Protein AF-A0A5N7SLJ0-F1 (afdb_monomer_lite)

pLDDT: mean 84.82, std 7.7, range [55.88, 95.12]

Secondary structure (DSSP, 8-state):
-HHHHHHHHHH-GGGTTHHHHHHHHTT-HHHHHHHHHHHH-GGGHHHHHHHHHHHHHTS-TTSPEEEE-GGG-EEEE-HHHHHHHTTGGGT-TT--S--GGGTT--HHHHHH-THHHHHHHHS----S-HHHHHHHHHHHHHHHHHHHHHHHHHHSSTTS---HHHHHHHHHHHHHHHHTS-GGG-

Foldseek 3Di:
DLLLLLLCCVLPVVCRCLQVLLCVLLVPVVVVVLVVVCVVPVVCNVVVVVVSNVQSVVADPPFFRWDADPPRDTDTADSVQLLQQPPLCVQVRNDNDRLCLCVPDDSVRCSQFSLSSVLSVLQPNDHDPPVLSNLSSVLSSQSSVLLQVLCCVPPVGRNDDCDPSSCVSCVVVSVVSSVPGDPVND

Sequence (186 aa):
FLLAATLRDRCQPAQAGLLARMANRASLPVLAAVSAVTQQDPSLDRPIYQYIQHRADATQCGQPLKMPLAGGRSMAVDIEQYARTFPDSYFDPQRSSEPRDFGGLSLQQRAGNACNSVVYSVLPLGGTDWRCSSLRANARARVRGLCEDELRRQHGSTGGELDTGVGQGMQAAVVSAIAALPEDCR

Radius of gyration: 17.75 Å; chains: 1; bounding box: 52×37×43 Å

Structure (mmCIF, N/CA/C/O backbone):
data_AF-A0A5N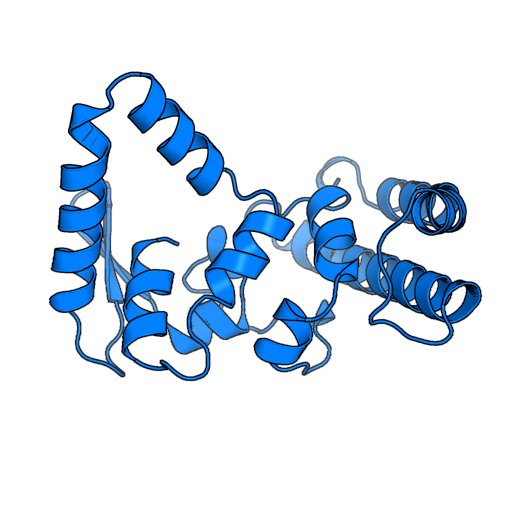7SLJ0-F1
#
_entry.id   AF-A0A5N7SLJ0-F1
#
loop_
_atom_site.group_PDB
_atom_site.id
_atom_site.type_symbol
_atom_site.label_atom_id
_atom_site.label_alt_id
_atom_site.label_comp_id
_atom_site.label_asym_id
_atom_site.label_entity_id
_atom_site.label_seq_id
_atom_site.pdbx_PDB_ins_code
_atom_site.Cartn_x
_atom_site.Cartn_y
_atom_site.Cartn_z
_atom_site.occupancy
_atom_site.B_iso_or_equiv
_atom_site.auth_seq_id
_atom_site.auth_comp_id
_atom_site.auth_asym_id
_atom_site.auth_atom_id
_atom_site.pdbx_PDB_model_num
ATOM 1 N N . PHE A 1 1 ? -7.115 0.797 6.080 1.00 89.94 1 PHE A N 1
ATOM 2 C CA . PHE A 1 1 ? -5.677 0.813 6.421 1.00 89.94 1 PHE A CA 1
ATOM 3 C C . PHE A 1 1 ? -5.405 0.922 7.917 1.00 89.94 1 PHE A C 1
ATOM 5 O O . PHE A 1 1 ? -5.034 -0.094 8.478 1.00 89.94 1 PHE A O 1
ATOM 12 N N . LEU A 1 2 ? -5.595 2.084 8.566 1.00 91.44 2 LEU A N 1
ATOM 13 C CA . LEU A 1 2 ? -5.117 2.316 9.946 1.00 91.44 2 LEU A CA 1
ATOM 14 C C . LEU A 1 2 ? -5.608 1.253 10.940 1.00 91.44 2 LEU A C 1
ATOM 16 O O . LEU A 1 2 ? -4.795 0.634 11.607 1.00 91.44 2 LEU A O 1
ATOM 20 N N . LEU A 1 3 ? -6.906 0.932 10.928 1.00 92.88 3 LEU A N 1
ATOM 21 C CA . LEU A 1 3 ? -7.472 -0.148 11.751 1.00 92.88 3 LEU A CA 1
ATOM 22 C C . LEU A 1 3 ? -6.816 -1.516 11.498 1.00 92.88 3 LEU A C 1
ATOM 24 O O . LEU A 1 3 ? -6.518 -2.240 12.440 1.00 92.88 3 LEU A O 1
ATOM 28 N N . ALA A 1 4 ? -6.592 -1.867 10.228 1.00 93.19 4 ALA A N 1
ATOM 29 C CA . ALA A 1 4 ? -5.982 -3.138 9.847 1.00 93.19 4 ALA A CA 1
ATOM 30 C C . ALA A 1 4 ? -4.511 -3.209 10.279 1.00 93.19 4 ALA A C 1
ATOM 32 O O . ALA A 1 4 ? -4.078 -4.236 10.793 1.00 93.19 4 ALA A O 1
ATOM 33 N N . ALA A 1 5 ? -3.767 -2.110 10.120 1.00 93.81 5 ALA A N 1
ATOM 34 C CA . ALA A 1 5 ? -2.382 -2.004 10.563 1.00 93.81 5 ALA A CA 1
ATOM 35 C C . ALA A 1 5 ? -2.271 -2.101 12.093 1.00 93.81 5 ALA A C 1
ATOM 37 O O . ALA A 1 5 ? -1.525 -2.939 12.584 1.00 93.81 5 ALA A O 1
ATOM 38 N N . THR A 1 6 ? -3.074 -1.334 12.839 1.00 94.31 6 THR A N 1
ATOM 39 C CA . THR A 1 6 ? -3.094 -1.362 14.311 1.00 94.31 6 THR A CA 1
ATOM 40 C C . THR A 1 6 ? -3.462 -2.742 14.854 1.00 94.31 6 THR A C 1
ATOM 42 O O . THR A 1 6 ? -2.772 -3.270 15.725 1.00 94.31 6 THR A O 1
ATOM 45 N N . LEU A 1 7 ? -4.523 -3.362 14.324 1.00 95.12 7 LEU A N 1
ATOM 46 C CA . LEU A 1 7 ? -4.930 -4.703 14.740 1.00 95.12 7 LEU A CA 1
ATOM 47 C C . LEU A 1 7 ? -3.828 -5.729 14.450 1.00 95.12 7 LEU A C 1
ATOM 49 O O . LEU A 1 7 ? -3.523 -6.559 15.306 1.00 95.12 7 LEU A O 1
ATOM 53 N N . ARG A 1 8 ? -3.201 -5.654 13.271 1.00 94.62 8 ARG A N 1
ATOM 54 C CA . ARG A 1 8 ? -2.132 -6.581 12.907 1.00 94.62 8 ARG A CA 1
ATOM 55 C C . ARG A 1 8 ? -0.899 -6.425 13.780 1.00 94.62 8 ARG A C 1
ATOM 57 O O . ARG A 1 8 ? -0.385 -7.432 14.247 1.00 94.62 8 ARG A O 1
ATOM 64 N N . ASP A 1 9 ? -0.438 -5.200 14.005 1.00 94.81 9 ASP A N 1
ATOM 65 C CA . ASP A 1 9 ? 0.754 -4.935 14.815 1.00 94.81 9 ASP A CA 1
ATOM 66 C C . ASP A 1 9 ? 0.585 -5.492 16.235 1.00 94.81 9 ASP A C 1
ATOM 68 O O . ASP A 1 9 ? 1.510 -6.088 16.783 1.00 94.81 9 ASP A O 1
ATOM 72 N N . ARG A 1 10 ? -0.629 -5.404 16.790 1.00 94.44 10 ARG A N 1
ATOM 73 C CA . ARG A 1 10 ? -0.973 -6.028 18.072 1.00 94.44 10 ARG A CA 1
ATOM 74 C C . ARG A 1 10 ? -0.973 -7.562 18.012 1.00 94.44 10 ARG A C 1
ATOM 76 O O . ARG A 1 10 ? -0.517 -8.204 18.952 1.00 94.44 10 ARG A O 1
ATOM 83 N N . CYS A 1 11 ? -1.497 -8.155 16.939 1.00 94.38 11 CYS A N 1
ATOM 84 C CA . CYS A 1 11 ? -1.611 -9.612 16.798 1.00 94.38 11 CYS A CA 1
ATOM 85 C C . CYS A 1 11 ? -0.319 -10.306 16.332 1.00 94.38 11 CYS A C 1
ATOM 87 O O . CYS A 1 11 ? -0.166 -11.507 16.541 1.00 94.38 11 CYS A O 1
ATOM 89 N N . GLN A 1 12 ? 0.598 -9.574 15.697 1.00 94.81 12 GLN A N 1
ATOM 90 C CA . GLN A 1 12 ? 1.872 -10.056 15.157 1.00 94.81 12 GLN A CA 1
ATOM 91 C C . GLN A 1 12 ? 3.010 -9.094 15.549 1.00 94.81 12 GLN A C 1
ATOM 93 O O . GLN A 1 12 ? 3.607 -8.457 14.676 1.00 94.81 12 GLN A O 1
ATOM 98 N N . PRO A 1 13 ? 3.354 -8.982 16.847 1.00 93.00 13 PRO A N 1
ATOM 99 C CA . PRO A 1 13 ? 4.273 -7.954 17.348 1.00 93.00 13 PRO A CA 1
ATOM 100 C C . PRO A 1 13 ? 5.685 -8.043 16.750 1.00 93.00 13 PRO A C 1
ATOM 102 O O . PRO A 1 13 ? 6.323 -7.020 16.521 1.00 93.00 13 PRO A O 1
ATOM 105 N N . ALA A 1 14 ? 6.157 -9.245 16.400 1.00 92.44 14 ALA A N 1
ATOM 106 C CA . ALA A 1 14 ? 7.442 -9.439 15.715 1.00 92.44 14 ALA A CA 1
ATOM 107 C C . ALA A 1 14 ? 7.491 -8.814 14.303 1.00 92.44 14 ALA A C 1
ATOM 109 O O . ALA A 1 14 ? 8.561 -8.655 13.720 1.00 92.44 14 ALA A O 1
ATOM 110 N N . GLN A 1 15 ? 6.330 -8.478 13.741 1.00 91.12 15 GLN A N 1
ATOM 111 C CA . GLN A 1 15 ? 6.156 -7.868 12.426 1.00 91.12 15 GLN A CA 1
ATOM 112 C C . GLN A 1 15 ? 5.474 -6.495 12.523 1.00 91.12 15 GLN A C 1
ATOM 114 O O . GLN A 1 15 ? 4.901 -6.022 11.535 1.00 91.12 15 GLN A O 1
ATOM 119 N N . ALA A 1 16 ? 5.515 -5.865 13.701 1.00 92.44 16 ALA A N 1
ATOM 120 C CA . ALA A 1 16 ? 4.917 -4.559 13.914 1.00 92.44 16 ALA A CA 1
ATOM 121 C C . ALA A 1 16 ? 5.551 -3.496 12.999 1.00 92.44 16 ALA A C 1
ATOM 123 O O . ALA A 1 16 ? 6.759 -3.494 12.746 1.00 92.44 16 ALA A O 1
ATOM 124 N N . GLY A 1 17 ? 4.727 -2.593 12.468 1.00 89.38 17 GLY A N 1
ATOM 125 C CA . GLY A 1 17 ? 5.172 -1.467 11.650 1.00 89.38 17 GLY A CA 1
ATOM 126 C C . GLY A 1 17 ? 5.556 -1.812 10.207 1.00 89.38 17 GLY A C 1
ATOM 127 O O . GLY A 1 17 ? 5.863 -0.898 9.437 1.00 89.38 17 GLY A O 1
ATOM 128 N N . LEU A 1 18 ? 5.505 -3.082 9.777 1.00 91.62 18 LEU A N 1
ATOM 129 C CA . LEU A 1 18 ? 5.802 -3.442 8.381 1.00 91.62 18 LEU A CA 1
ATOM 130 C C . LEU A 1 18 ? 4.802 -2.801 7.408 1.00 91.62 18 LEU A C 1
ATOM 132 O O . LEU A 1 18 ? 5.211 -2.215 6.404 1.00 91.62 18 LEU A O 1
ATOM 136 N N . LEU A 1 19 ? 3.504 -2.839 7.731 1.00 91.62 19 LEU A N 1
ATOM 137 C CA . LEU A 1 19 ? 2.464 -2.199 6.918 1.00 91.62 19 LEU A CA 1
ATOM 138 C C . LEU A 1 19 ? 2.613 -0.677 6.898 1.00 91.62 19 LEU A C 1
ATOM 140 O O . LEU A 1 19 ? 2.483 -0.073 5.839 1.00 91.62 19 LEU A O 1
ATOM 144 N N . ALA A 1 20 ? 2.943 -0.057 8.035 1.00 88.88 20 ALA A N 1
ATOM 145 C CA . ALA A 1 20 ? 3.205 1.379 8.111 1.00 88.88 20 ALA A CA 1
ATOM 146 C C . ALA A 1 20 ? 4.414 1.782 7.255 1.00 88.88 20 ALA A C 1
ATOM 148 O O . ALA A 1 20 ? 4.346 2.747 6.495 1.00 88.88 20 ALA A O 1
ATOM 149 N N . ARG A 1 21 ? 5.509 1.018 7.311 1.00 86.25 21 ARG A N 1
ATOM 150 C CA . ARG A 1 21 ? 6.701 1.259 6.489 1.00 86.25 21 ARG A CA 1
ATOM 151 C C . ARG A 1 21 ?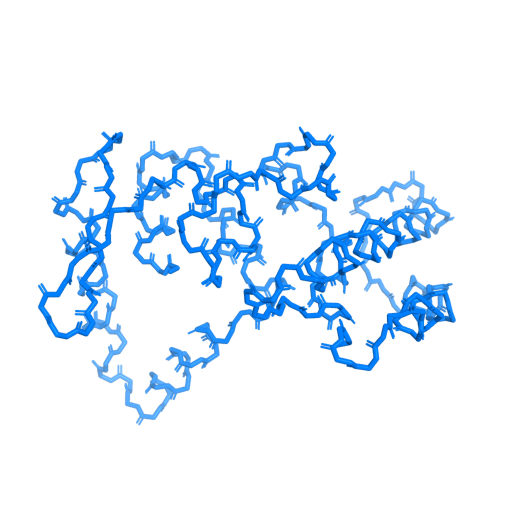 6.389 1.150 4.999 1.00 86.25 21 ARG A C 1
ATOM 153 O O . ARG A 1 21 ? 6.790 2.011 4.220 1.00 86.25 21 ARG A O 1
ATOM 160 N N . MET A 1 22 ? 5.662 0.108 4.602 1.00 85.88 22 MET A N 1
ATOM 161 C CA . MET A 1 22 ? 5.251 -0.067 3.211 1.00 85.88 22 MET A CA 1
ATOM 162 C C . MET A 1 22 ? 4.272 1.028 2.762 1.00 85.88 22 MET A C 1
ATOM 164 O O . MET A 1 22 ? 4.398 1.511 1.645 1.00 85.88 22 MET A O 1
ATOM 168 N N . ALA A 1 23 ? 3.345 1.458 3.624 1.00 85.88 23 ALA A N 1
ATOM 169 C CA . ALA A 1 23 ? 2.405 2.544 3.342 1.00 85.88 23 ALA A CA 1
ATOM 170 C C . ALA A 1 23 ? 3.098 3.896 3.138 1.00 85.88 23 ALA A C 1
ATOM 172 O O . ALA A 1 23 ? 2.767 4.608 2.195 1.00 85.88 23 ALA A O 1
ATOM 173 N N . ASN A 1 24 ? 4.077 4.225 3.988 1.00 80.00 24 ASN A N 1
ATOM 174 C CA . ASN A 1 24 ? 4.897 5.428 3.834 1.00 80.00 24 ASN A CA 1
ATOM 175 C C . ASN A 1 24 ? 5.667 5.398 2.512 1.00 80.00 24 ASN A C 1
ATOM 177 O O . ASN A 1 24 ? 5.667 6.370 1.771 1.00 80.00 24 ASN A O 1
ATOM 181 N N . ARG A 1 25 ? 6.270 4.252 2.177 1.00 77.75 25 ARG A N 1
ATOM 182 C CA . ARG A 1 25 ? 6.985 4.073 0.906 1.00 77.75 25 ARG A CA 1
ATOM 183 C C . ARG A 1 25 ? 6.089 4.127 -0.325 1.00 77.75 25 ARG A C 1
ATOM 185 O O . ARG A 1 25 ? 6.559 4.510 -1.386 1.00 77.75 25 ARG A O 1
ATOM 192 N N . ALA A 1 26 ? 4.836 3.712 -0.187 1.00 75.56 26 ALA A N 1
ATOM 193 C CA . ALA A 1 26 ? 3.824 3.814 -1.229 1.00 75.56 26 ALA A CA 1
ATOM 194 C C . ALA A 1 26 ? 3.126 5.182 -1.259 1.00 75.56 26 ALA A C 1
ATOM 196 O O . ALA A 1 26 ? 2.183 5.347 -2.027 1.00 75.56 26 ALA A O 1
ATOM 197 N N . SER A 1 27 ? 3.544 6.134 -0.412 1.00 75.69 27 SER A N 1
ATOM 198 C CA . SER A 1 27 ? 2.957 7.473 -0.307 1.00 75.69 27 SER A CA 1
ATOM 199 C C . SER A 1 27 ? 1.430 7.440 -0.182 1.00 75.69 27 SER A C 1
ATOM 201 O O . SER A 1 27 ? 0.721 8.201 -0.839 1.00 75.69 27 SER A O 1
ATOM 203 N N . LEU A 1 28 ? 0.902 6.513 0.631 1.00 78.06 28 LEU A N 1
ATOM 204 C CA . LEU A 1 28 ? -0.542 6.283 0.674 1.00 78.06 28 LEU A CA 1
ATOM 205 C C . LEU A 1 28 ? -1.299 7.537 1.146 1.00 78.06 28 LEU A C 1
ATOM 207 O O . LEU A 1 28 ? -0.982 8.061 2.220 1.00 78.06 28 LEU A O 1
ATOM 211 N N . PRO A 1 29 ? -2.363 7.964 0.431 1.00 78.06 29 PRO A N 1
ATOM 212 C CA . PRO A 1 29 ? -3.047 9.234 0.694 1.00 78.06 29 PRO A CA 1
ATOM 213 C C . PRO A 1 29 ? -3.555 9.398 2.126 1.00 78.06 29 PRO A C 1
ATOM 215 O O . PRO A 1 29 ? -3.570 10.503 2.658 1.00 78.06 29 PRO A O 1
ATOM 218 N N . VAL A 1 30 ? -3.943 8.297 2.779 1.00 81.75 30 VAL A N 1
ATOM 219 C CA . VAL A 1 30 ? -4.454 8.329 4.160 1.00 81.75 30 VAL A CA 1
ATOM 220 C C . VAL A 1 30 ? -3.441 8.907 5.150 1.00 81.75 30 VAL A C 1
ATOM 222 O O . VAL A 1 30 ? -3.844 9.558 6.107 1.00 81.75 30 VAL A O 1
ATOM 225 N N . LEU A 1 31 ? -2.140 8.691 4.931 1.00 79.69 31 LEU A N 1
ATOM 226 C CA . LEU A 1 31 ? -1.101 9.180 5.838 1.00 79.69 31 LEU A CA 1
ATOM 227 C C . LEU A 1 31 ? -0.957 10.700 5.722 1.00 79.69 31 LEU A C 1
ATOM 229 O O . LEU A 1 31 ? -0.946 11.398 6.733 1.00 79.69 31 LEU A O 1
ATOM 233 N N . ALA A 1 32 ? -0.941 11.209 4.488 1.00 80.62 32 ALA A N 1
ATOM 234 C CA . ALA A 1 32 ? -0.927 12.642 4.221 1.00 80.62 32 ALA A CA 1
ATOM 235 C C . ALA A 1 32 ? -2.212 13.324 4.720 1.00 80.62 32 ALA A C 1
ATOM 237 O O . ALA A 1 32 ? -2.141 14.380 5.341 1.00 80.62 32 ALA A O 1
ATOM 238 N N . ALA A 1 33 ? -3.377 12.702 4.510 1.00 82.81 33 ALA A N 1
ATOM 239 C CA . ALA A 1 33 ? -4.661 13.243 4.946 1.00 82.81 33 ALA A CA 1
ATOM 240 C C . ALA A 1 33 ? -4.763 13.352 6.474 1.00 82.81 33 ALA A C 1
ATOM 242 O O . ALA A 1 33 ? -5.176 14.394 6.975 1.00 82.81 33 ALA A O 1
ATOM 243 N N . VAL A 1 34 ? -4.352 12.317 7.220 1.00 83.75 34 VAL A N 1
ATOM 244 C CA . VAL A 1 34 ? -4.321 12.387 8.691 1.00 83.75 34 VAL A CA 1
ATOM 245 C C . VAL A 1 34 ? -3.371 13.487 9.151 1.00 83.75 34 VAL A C 1
ATOM 247 O O . VAL A 1 34 ? -3.773 14.305 9.970 1.00 83.75 34 VAL A O 1
ATOM 250 N N . SER A 1 35 ? -2.165 13.567 8.578 1.00 82.94 35 SER A N 1
ATOM 251 C CA . SER A 1 35 ? -1.208 14.631 8.906 1.00 82.94 35 SER A CA 1
ATOM 252 C C . SER A 1 35 ? -1.762 16.029 8.620 1.00 82.94 35 SER A C 1
ATOM 254 O O . SER A 1 35 ? -1.531 16.946 9.399 1.00 82.94 35 SER A O 1
ATOM 256 N N . ALA A 1 36 ? -2.478 16.221 7.510 1.00 87.81 36 ALA A N 1
ATOM 257 C CA . ALA A 1 36 ? -3.060 17.515 7.164 1.00 87.81 36 ALA A CA 1
ATOM 258 C C . ALA A 1 36 ? -4.174 17.915 8.144 1.00 87.81 36 ALA A C 1
ATOM 260 O O . ALA A 1 36 ? -4.222 19.060 8.586 1.00 87.81 36 ALA A O 1
ATOM 261 N N . VAL A 1 37 ? -5.039 16.966 8.523 1.00 89.25 37 VAL A N 1
ATOM 262 C CA . VAL A 1 37 ? -6.113 17.201 9.501 1.00 89.25 37 VAL A CA 1
ATOM 263 C C . VAL A 1 37 ? -5.537 17.562 10.868 1.00 89.25 37 VAL A C 1
ATOM 265 O O . VAL A 1 37 ? -5.985 18.530 11.475 1.00 89.25 37 VAL A O 1
ATOM 268 N N . THR A 1 38 ? -4.521 16.839 11.342 1.00 88.94 38 THR A N 1
ATOM 269 C CA . THR A 1 38 ? -3.921 17.110 12.657 1.00 88.94 38 THR A CA 1
ATOM 270 C C . THR A 1 38 ? -3.048 18.364 12.671 1.00 88.94 38 THR A C 1
ATOM 272 O O . THR A 1 38 ? -2.875 18.971 13.721 1.00 88.94 38 THR A O 1
ATOM 275 N N . GLN A 1 39 ? -2.536 18.815 11.522 1.00 90.25 39 GLN A N 1
ATOM 276 C CA . GLN A 1 39 ? -1.901 20.133 11.403 1.00 90.25 39 GLN A CA 1
ATOM 277 C C . GLN A 1 39 ? -2.915 21.279 11.481 1.00 90.25 39 GLN A C 1
ATOM 279 O O . GLN A 1 39 ? -2.617 22.312 12.077 1.00 90.25 39 GLN A O 1
ATOM 284 N N . GLN A 1 40 ? -4.097 21.112 10.879 1.00 93.25 40 GLN A N 1
ATOM 285 C CA . GLN A 1 40 ? -5.169 22.112 10.927 1.00 93.25 40 GLN A CA 1
ATOM 286 C C . GLN A 1 40 ? -5.821 22.186 12.310 1.00 93.25 40 GLN A C 1
ATOM 288 O O . GLN A 1 40 ? -6.126 23.278 12.784 1.00 93.25 40 GLN A O 1
ATOM 293 N N . ASP A 1 41 ? -6.002 21.037 12.962 1.00 92.50 41 ASP A N 1
ATOM 294 C CA . ASP A 1 41 ? -6.521 20.940 14.322 1.00 92.50 41 ASP A CA 1
ATOM 295 C C . ASP A 1 41 ? -5.725 19.901 15.140 1.00 92.50 41 AS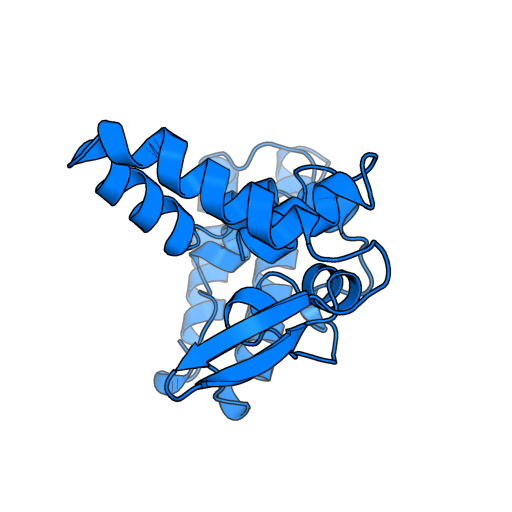P A C 1
ATOM 297 O O . ASP A 1 41 ? -6.062 18.710 15.161 1.00 92.50 41 ASP A O 1
ATOM 301 N N . PRO A 1 42 ? -4.675 20.344 15.859 1.00 91.81 42 PRO A N 1
ATOM 302 C CA . PRO A 1 42 ? -3.857 19.469 16.699 1.00 91.81 42 PRO A CA 1
ATOM 303 C C . PRO A 1 42 ? -4.634 18.763 17.812 1.00 91.81 42 PRO A C 1
ATOM 305 O O . PRO A 1 42 ? -4.183 17.735 18.319 1.00 91.81 42 PRO A O 1
ATOM 308 N N . SER A 1 43 ? -5.808 19.278 18.199 1.00 93.38 43 SER A N 1
ATOM 309 C CA . SER A 1 43 ? -6.635 18.645 19.229 1.00 93.38 43 SER A CA 1
ATOM 310 C C . SER A 1 43 ? -7.239 17.317 18.763 1.00 93.38 43 SER A C 1
ATOM 312 O O . SER A 1 43 ? -7.566 16.475 19.601 1.00 93.38 43 SER A O 1
ATOM 314 N N . LEU A 1 44 ? -7.327 17.090 17.444 1.00 90.94 44 LEU A N 1
ATOM 315 C CA . LEU A 1 44 ? -7.864 15.866 16.846 1.00 90.94 44 LEU A CA 1
ATOM 316 C C . LEU A 1 44 ? -6.869 14.707 16.811 1.00 90.94 44 LEU A C 1
ATOM 318 O O . LEU A 1 44 ? -7.301 13.564 16.659 1.00 90.94 44 LEU A O 1
ATOM 322 N N . ASP A 1 45 ? -5.573 14.964 16.993 1.00 88.81 45 ASP A N 1
ATOM 323 C CA . ASP A 1 45 ? -4.533 13.934 16.912 1.00 88.81 45 ASP A CA 1
ATOM 324 C C . ASP A 1 45 ? -4.825 12.767 17.871 1.00 88.81 45 ASP A C 1
ATOM 326 O O . ASP A 1 45 ? -5.053 11.624 17.461 1.00 88.81 45 ASP A O 1
ATOM 330 N N . ARG A 1 46 ? -4.963 13.073 19.164 1.00 90.50 46 ARG A N 1
ATOM 331 C CA . ARG A 1 46 ? -5.234 12.067 20.196 1.00 90.50 46 ARG A CA 1
ATOM 332 C C . ARG A 1 46 ? -6.601 11.375 20.031 1.00 90.50 46 ARG A C 1
ATOM 334 O O . ARG A 1 46 ? -6.617 10.143 20.084 1.00 90.50 46 ARG A O 1
ATOM 341 N N . PRO A 1 47 ? -7.727 12.082 19.810 1.00 91.38 47 PRO A N 1
ATOM 342 C CA . PRO A 1 47 ? -9.021 11.456 19.534 1.00 91.38 47 PRO A CA 1
ATOM 343 C C . PRO A 1 47 ? -9.020 10.502 18.334 1.00 91.38 47 PRO A C 1
ATOM 345 O O . PRO A 1 47 ? -9.594 9.416 18.429 1.00 91.38 47 PRO A O 1
ATOM 348 N N . ILE A 1 48 ? -8.358 10.858 17.225 1.00 88.25 48 ILE A N 1
ATOM 349 C CA . ILE A 1 48 ? -8.276 10.001 16.032 1.00 88.25 48 ILE A CA 1
ATOM 350 C C . ILE A 1 48 ? -7.574 8.684 16.377 1.00 88.25 48 ILE A C 1
ATOM 352 O O . ILE A 1 48 ? -8.112 7.605 16.104 1.00 88.25 48 ILE A O 1
ATOM 356 N N . TYR A 1 49 ? -6.406 8.746 17.024 1.00 88.25 49 TYR A N 1
ATOM 357 C CA . TYR A 1 49 ? -5.674 7.537 17.410 1.00 88.25 49 TYR A CA 1
ATOM 358 C C . TYR A 1 49 ? -6.418 6.707 18.458 1.00 88.25 49 TYR A C 1
ATOM 360 O O . TYR A 1 49 ? -6.452 5.483 18.344 1.00 88.25 49 TYR A O 1
ATOM 368 N N . GLN A 1 50 ? -7.072 7.341 19.436 1.00 91.75 50 GLN A N 1
ATOM 369 C CA . GLN A 1 50 ? -7.897 6.639 20.424 1.00 91.75 50 GLN A CA 1
ATOM 370 C C . GLN A 1 50 ? -9.072 5.910 19.774 1.00 91.75 50 GLN A C 1
ATOM 372 O O . GLN A 1 50 ? -9.342 4.760 20.117 1.00 91.75 50 GLN A O 1
ATOM 377 N N . TYR A 1 51 ? -9.744 6.542 18.811 1.00 90.12 51 TYR A N 1
ATOM 378 C CA . TYR A 1 51 ? -10.825 5.911 18.064 1.00 90.12 51 TYR A CA 1
ATOM 379 C C . TYR A 1 51 ? -10.330 4.690 17.276 1.00 90.12 51 TYR A C 1
ATOM 381 O O . TYR A 1 51 ? -10.940 3.620 17.342 1.00 90.12 51 TYR A O 1
ATOM 389 N N . ILE A 1 52 ? -9.203 4.819 16.566 1.00 90.75 52 ILE A N 1
ATOM 390 C CA . ILE A 1 52 ? -8.584 3.712 15.821 1.00 90.75 52 ILE A CA 1
ATOM 391 C C . ILE A 1 52 ? -8.220 2.566 16.769 1.00 90.75 52 ILE A C 1
ATOM 393 O O . ILE A 1 52 ? -8.580 1.418 16.503 1.00 90.75 52 ILE A O 1
ATOM 397 N N . GLN A 1 53 ? -7.559 2.883 17.884 1.00 90.56 53 GLN A N 1
ATOM 398 C CA . GLN A 1 53 ? -7.131 1.910 18.882 1.00 90.56 53 GLN A CA 1
ATOM 399 C C . GLN A 1 53 ? -8.330 1.173 19.485 1.00 90.56 53 GLN A C 1
ATOM 401 O O . GLN A 1 53 ? -8.379 -0.050 19.432 1.00 90.56 53 GLN A O 1
ATOM 406 N N . HIS A 1 54 ? -9.349 1.900 19.948 1.00 91.62 54 HIS A N 1
ATOM 407 C CA . HIS A 1 54 ? -10.556 1.313 20.531 1.00 91.62 54 HIS A CA 1
ATOM 408 C C . HIS A 1 54 ? -11.260 0.344 19.567 1.00 91.62 54 HIS A C 1
ATOM 410 O O . HIS A 1 54 ? -11.685 -0.747 19.950 1.00 91.62 54 HIS A O 1
ATOM 416 N N . ARG A 1 55 ? -11.361 0.716 18.286 1.00 88.94 55 ARG A N 1
ATOM 417 C CA . ARG A 1 55 ? -11.995 -0.118 17.255 1.00 88.94 55 ARG A CA 1
ATOM 418 C C . ARG A 1 55 ? -11.157 -1.345 16.897 1.00 88.94 55 ARG A C 1
ATOM 420 O O . ARG A 1 55 ? -11.729 -2.414 16.682 1.00 88.94 55 ARG A O 1
ATOM 427 N N . ALA A 1 56 ? -9.834 -1.208 16.835 1.00 89.88 56 ALA A N 1
ATOM 428 C CA . ALA A 1 56 ? -8.936 -2.347 16.676 1.00 89.88 56 ALA A CA 1
ATOM 429 C C . ALA A 1 56 ? -9.027 -3.287 17.889 1.00 89.88 56 ALA A C 1
ATOM 431 O O . ALA A 1 56 ? -9.066 -4.507 17.721 1.00 89.88 56 ALA A O 1
ATOM 432 N N . ASP A 1 57 ? -9.154 -2.727 19.095 1.00 90.94 57 ASP A N 1
ATOM 433 C CA . ASP A 1 57 ? -9.213 -3.498 20.331 1.00 90.94 57 ASP A CA 1
ATOM 434 C C . ASP A 1 57 ? -10.478 -4.334 20.484 1.00 90.94 57 ASP A C 1
ATOM 436 O O . ASP A 1 57 ? -10.417 -5.441 21.020 1.00 90.94 57 ASP A O 1
ATOM 440 N N . ALA A 1 58 ? -11.589 -3.865 19.916 1.00 91.44 58 ALA A N 1
ATOM 441 C CA . ALA A 1 58 ? -12.855 -4.589 19.874 1.00 91.44 58 ALA A CA 1
ATOM 442 C C . ALA A 1 58 ? -12.831 -5.863 19.002 1.00 91.44 58 ALA A C 1
ATOM 444 O O . ALA A 1 58 ? -13.779 -6.645 19.037 1.00 91.44 58 ALA A O 1
ATOM 445 N N . THR A 1 59 ? -11.782 -6.084 18.203 1.00 93.38 59 THR A N 1
ATOM 446 C CA . THR A 1 59 ? -11.642 -7.279 17.355 1.00 93.38 59 THR A CA 1
ATOM 447 C C . THR A 1 59 ? -10.600 -8.213 17.957 1.00 93.38 59 THR A C 1
ATOM 449 O O . THR A 1 59 ? -9.501 -7.771 18.259 1.00 93.38 59 THR A O 1
ATOM 452 N N . GLN A 1 60 ? -10.889 -9.502 18.127 1.00 93.50 60 GLN A N 1
ATOM 453 C CA . GLN A 1 60 ? -9.892 -10.470 18.609 1.00 93.50 60 GLN A CA 1
ATOM 454 C C . GLN A 1 60 ? -8.903 -10.866 17.501 1.00 93.50 60 GLN A C 1
ATOM 456 O O . GLN A 1 60 ? -9.241 -10.854 16.317 1.00 93.50 60 GLN A O 1
ATOM 461 N N . CYS A 1 61 ? -7.683 -11.257 17.874 1.00 93.75 61 CYS A N 1
ATOM 462 C CA . CYS A 1 61 ? -6.721 -11.791 16.910 1.00 93.75 61 CYS A CA 1
ATOM 463 C C . CYS A 1 61 ? -7.259 -13.061 16.236 1.00 93.75 61 CYS A C 1
ATOM 465 O O . CYS A 1 61 ? -7.868 -13.907 16.885 1.00 93.75 61 CYS A O 1
ATOM 467 N N . GLY A 1 62 ? -7.057 -13.174 14.921 1.00 89.94 62 GLY A N 1
ATOM 468 C CA . GLY A 1 62 ? -7.611 -14.258 14.103 1.00 89.94 62 GLY A CA 1
ATOM 469 C C . GLY A 1 62 ? -9.077 -14.071 13.693 1.00 89.94 62 GLY A C 1
ATOM 470 O O . GLY A 1 62 ? -9.567 -14.838 12.870 1.00 89.94 62 GLY A O 1
ATOM 471 N N . GLN A 1 63 ? -9.775 -13.051 14.209 1.00 93.88 63 GLN A N 1
ATOM 472 C CA . GLN A 1 63 ? -11.121 -12.706 13.750 1.00 93.88 63 GLN A CA 1
ATOM 473 C C . GLN A 1 63 ? -11.076 -11.647 12.638 1.00 93.88 63 GLN A C 1
ATOM 475 O O . GLN A 1 63 ? -10.243 -1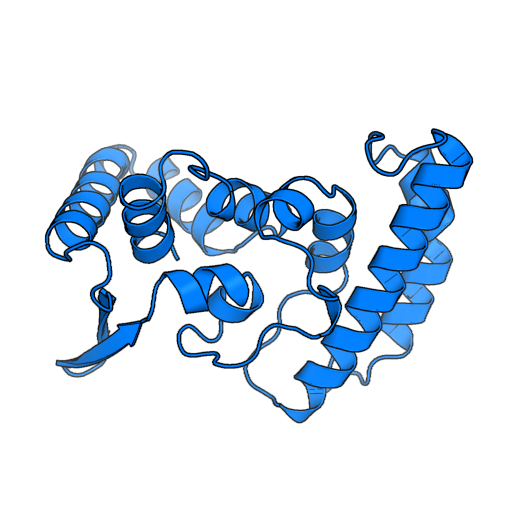0.735 12.690 1.00 93.88 63 GLN A O 1
ATOM 480 N N . PRO A 1 64 ? -11.984 -11.711 11.646 1.00 93.31 64 PRO A N 1
ATOM 481 C CA . PRO A 1 64 ? -12.093 -10.669 10.635 1.00 93.31 64 PRO A CA 1
ATOM 482 C C . PRO A 1 64 ? -12.459 -9.318 11.256 1.00 93.31 64 PRO A C 1
ATOM 484 O O . PRO A 1 64 ? -13.421 -9.208 12.023 1.00 93.31 64 PRO A O 1
ATOM 487 N N . LEU A 1 65 ? -11.756 -8.263 10.850 1.00 93.25 65 LEU A N 1
ATOM 488 C CA . LEU A 1 65 ? -12.082 -6.893 11.222 1.00 93.25 65 LEU A CA 1
ATOM 489 C C . LEU A 1 65 ? -13.387 -6.469 10.547 1.00 93.25 65 LEU A C 1
ATOM 491 O O . LEU A 1 65 ? -13.503 -6.484 9.321 1.00 93.25 65 LEU A O 1
ATOM 495 N N . LYS A 1 66 ? -14.365 -6.038 11.346 1.00 91.31 66 LYS A N 1
ATOM 496 C CA . LYS A 1 66 ? -15.623 -5.475 10.843 1.00 91.31 66 LYS A CA 1
ATOM 497 C C . LYS A 1 66 ? -15.458 -3.982 10.572 1.00 91.31 66 LYS A C 1
ATOM 499 O O . LYS A 1 66 ? -15.478 -3.159 11.490 1.00 91.31 66 LYS A O 1
ATOM 504 N N . MET A 1 67 ? -15.315 -3.626 9.301 1.00 85.25 67 MET A N 1
ATOM 505 C CA . MET A 1 67 ? -15.264 -2.234 8.866 1.00 85.25 67 MET A CA 1
ATOM 506 C C . MET A 1 67 ? -16.673 -1.722 8.545 1.00 85.25 67 MET A C 1
ATOM 508 O O . MET A 1 67 ? -17.360 -2.336 7.724 1.00 85.25 67 MET A O 1
ATOM 512 N N . PRO A 1 68 ? -17.124 -0.618 9.166 1.00 81.31 68 PRO A N 1
ATOM 513 C CA . PRO A 1 68 ? -18.385 0.006 8.796 1.00 81.31 68 PRO A CA 1
ATOM 514 C C . PRO A 1 68 ? -18.262 0.621 7.397 1.00 81.31 68 PRO A C 1
ATOM 516 O O . PRO A 1 68 ? -17.249 1.235 7.063 1.00 81.31 68 PRO A O 1
ATOM 519 N N . LEU A 1 69 ? -19.299 0.442 6.587 1.00 80.94 69 LEU A N 1
ATOM 520 C CA . LEU A 1 69 ? -19.460 1.054 5.273 1.00 80.94 69 LEU A CA 1
ATOM 521 C C . LEU A 1 69 ? -20.619 2.058 5.315 1.00 80.94 69 LEU A C 1
ATOM 523 O O . LEU A 1 69 ? -21.461 2.026 6.217 1.00 80.94 69 LEU A O 1
ATOM 527 N N . ALA A 1 70 ? -20.692 2.929 4.308 1.00 80.06 70 ALA A N 1
ATOM 528 C CA . ALA A 1 70 ? -21.839 3.811 4.126 1.00 80.06 70 ALA A CA 1
ATOM 529 C C . ALA A 1 70 ? -23.155 3.008 4.038 1.00 80.06 70 ALA A C 1
ATOM 531 O O . ALA A 1 70 ? -23.189 1.890 3.515 1.00 80.06 70 ALA A O 1
ATOM 532 N N . GLY A 1 71 ? -24.241 3.583 4.563 1.00 80.81 71 GLY A N 1
ATOM 533 C CA . GLY A 1 71 ? -25.569 2.959 4.533 1.00 80.81 71 GLY A CA 1
ATOM 534 C C . GLY A 1 71 ? -25.753 1.790 5.508 1.00 80.81 71 GLY A C 1
ATOM 535 O O . GLY A 1 71 ? -26.534 0.888 5.228 1.00 80.81 71 GLY A O 1
ATOM 536 N N . GLY A 1 72 ? -25.011 1.759 6.622 1.00 79.19 72 GLY A N 1
ATOM 537 C CA . GLY A 1 72 ? -25.184 0.756 7.686 1.00 79.19 72 GLY A CA 1
ATOM 538 C C . GLY A 1 72 ? -24.664 -0.644 7.345 1.00 79.19 72 GLY A C 1
ATOM 539 O O . GLY A 1 72 ? -24.823 -1.580 8.128 1.00 79.19 72 GLY A O 1
ATOM 540 N N . ARG A 1 73 ? -24.021 -0.807 6.186 1.00 86.19 73 ARG A N 1
ATOM 541 C CA . ARG A 1 73 ? -23.380 -2.061 5.786 1.00 86.19 73 ARG A CA 1
ATOM 542 C C . ARG A 1 73 ? -22.074 -2.254 6.554 1.00 86.19 73 ARG A C 1
ATOM 544 O O . ARG A 1 73 ? -21.466 -1.304 7.042 1.00 86.19 73 ARG A O 1
ATOM 551 N N . SER A 1 74 ? -21.608 -3.496 6.625 1.00 86.88 74 SER A N 1
ATOM 552 C CA . SER A 1 74 ? -20.282 -3.809 7.154 1.00 86.88 74 SER A CA 1
ATOM 553 C C . SER A 1 74 ? -19.527 -4.729 6.207 1.00 86.88 74 SER A C 1
ATOM 555 O O . SER A 1 74 ? -20.121 -5.541 5.499 1.00 86.88 74 SER A O 1
ATOM 557 N N . MET A 1 75 ? -18.210 -4.578 6.195 1.00 90.19 75 MET A N 1
ATOM 558 C CA . MET A 1 75 ? -17.283 -5.421 5.457 1.00 90.19 75 MET A CA 1
ATOM 559 C C . MET A 1 75 ? -16.429 -6.199 6.445 1.00 90.19 75 MET A C 1
ATOM 561 O O . MET A 1 75 ? -15.897 -5.625 7.395 1.00 90.19 75 MET A O 1
ATOM 565 N N . ALA A 1 76 ? -16.301 -7.504 6.227 1.00 92.69 76 ALA A N 1
ATOM 566 C CA . ALA A 1 76 ? -15.352 -8.329 6.955 1.00 92.69 76 ALA A CA 1
ATOM 567 C C . ALA A 1 76 ? -14.018 -8.323 6.204 1.00 92.69 76 ALA A C 1
ATOM 569 O O . ALA A 1 76 ? -13.973 -8.690 5.029 1.00 92.69 76 ALA A O 1
ATOM 570 N N . VAL A 1 77 ? -12.959 -7.895 6.886 1.00 93.62 77 VAL A N 1
ATOM 571 C CA . VAL A 1 77 ? -11.596 -7.852 6.356 1.00 93.62 77 VAL A CA 1
ATOM 572 C C . VAL A 1 77 ? -10.749 -8.855 7.127 1.00 93.62 77 VAL A C 1
ATOM 574 O O . VAL A 1 77 ? -10.550 -8.708 8.332 1.00 93.62 77 VAL A O 1
ATOM 577 N N . ASP A 1 78 ? -10.255 -9.877 6.434 1.00 94.38 78 ASP A N 1
ATOM 578 C CA . ASP A 1 78 ? -9.206 -10.745 6.965 1.00 94.38 78 ASP A CA 1
ATOM 579 C C . ASP A 1 78 ? -7.891 -9.955 6.977 1.00 94.38 78 ASP A C 1
ATOM 581 O O . ASP A 1 78 ? -7.414 -9.493 5.942 1.00 94.38 78 ASP A O 1
ATOM 585 N N . ILE A 1 79 ? -7.328 -9.759 8.167 1.00 94.62 79 ILE A N 1
ATOM 586 C CA . ILE A 1 79 ? -6.156 -8.907 8.371 1.00 94.62 79 ILE A CA 1
ATOM 587 C C . ILE A 1 79 ? -4.868 -9.539 7.843 1.00 94.62 79 ILE A C 1
ATOM 589 O O . ILE A 1 79 ? -3.998 -8.819 7.345 1.00 94.62 79 ILE A O 1
ATOM 593 N N . GLU A 1 80 ? -4.733 -10.862 7.911 1.00 93.00 80 GLU A N 1
ATOM 594 C CA . GLU A 1 80 ? -3.550 -11.526 7.364 1.00 93.00 80 GLU A CA 1
ATOM 595 C C . GLU A 1 80 ? -3.618 -11.556 5.842 1.00 93.00 80 GLU A C 1
ATOM 597 O O . GLU A 1 80 ? -2.622 -11.265 5.178 1.00 93.00 80 GLU A O 1
ATOM 602 N N . GLN A 1 81 ? -4.801 -11.796 5.277 1.00 92.62 81 GLN A N 1
ATOM 603 C CA . GLN A 1 81 ? -5.017 -11.674 3.840 1.00 92.62 81 GLN A CA 1
ATOM 604 C C . GLN A 1 81 ? -4.789 -10.235 3.356 1.00 92.62 81 GLN A C 1
ATOM 606 O O . GLN A 1 81 ? -4.100 -10.023 2.353 1.00 92.62 81 GLN A O 1
ATOM 611 N N . TYR A 1 82 ? -5.295 -9.240 4.092 1.00 92.94 82 TYR A N 1
ATOM 612 C CA . TYR A 1 82 ? -5.052 -7.823 3.825 1.00 92.94 82 TYR A CA 1
ATOM 613 C C . TYR A 1 82 ? -3.551 -7.521 3.797 1.00 92.94 82 TYR A C 1
ATOM 615 O O . TYR A 1 82 ? -3.078 -6.828 2.900 1.00 92.94 82 TYR A O 1
ATOM 623 N N . ALA A 1 83 ? -2.780 -8.047 4.751 1.00 92.44 83 ALA A N 1
ATOM 624 C CA . ALA A 1 83 ? -1.342 -7.818 4.815 1.00 92.44 83 ALA A CA 1
ATOM 625 C C . ALA A 1 83 ? -0.584 -8.505 3.673 1.00 92.44 83 ALA A C 1
ATOM 627 O O . ALA A 1 83 ? 0.282 -7.890 3.049 1.00 92.44 83 ALA A O 1
ATOM 628 N N . ARG A 1 84 ? -0.944 -9.749 3.342 1.00 90.19 84 ARG A N 1
ATOM 629 C CA . ARG A 1 84 ? -0.374 -10.493 2.208 1.00 90.19 84 ARG A CA 1
ATOM 630 C C . ARG A 1 84 ? -0.580 -9.758 0.886 1.00 90.19 84 ARG A C 1
ATOM 632 O O . ARG A 1 84 ? 0.349 -9.641 0.091 1.00 90.19 84 ARG A O 1
ATOM 639 N N . THR A 1 85 ? -1.764 -9.186 0.692 1.00 88.31 85 THR A N 1
ATOM 640 C CA . THR A 1 85 ? -2.149 -8.475 -0.537 1.00 88.31 85 THR A CA 1
ATOM 641 C C . THR A 1 85 ? -1.866 -6.976 -0.523 1.00 88.31 85 THR A C 1
ATOM 643 O O . THR A 1 85 ? -2.106 -6.295 -1.520 1.00 88.31 85 THR A O 1
ATOM 646 N N . PHE A 1 86 ? -1.326 -6.445 0.574 1.00 88.25 86 PHE A N 1
ATOM 647 C CA . PHE A 1 86 ? -0.907 -5.048 0.665 1.00 88.25 86 PHE A CA 1
ATOM 648 C C . PHE A 1 86 ? 0.127 -4.732 -0.426 1.00 88.25 86 PHE A C 1
ATOM 650 O O . PHE A 1 86 ? 0.846 -5.633 -0.816 1.00 88.25 86 PHE A O 1
ATOM 657 N N . PRO A 1 87 ? 0.256 -3.512 -0.956 1.00 82.31 87 PRO A N 1
ATOM 658 C CA . PRO A 1 87 ? -0.602 -2.364 -0.747 1.00 82.31 87 PRO A CA 1
ATOM 659 C C . PRO A 1 87 ? -1.834 -2.346 -1.651 1.00 82.31 87 PRO A C 1
ATOM 661 O O . PRO A 1 87 ? -2.664 -1.467 -1.463 1.00 82.31 87 PRO A O 1
ATOM 664 N N . ASP A 1 88 ? -2.018 -3.306 -2.567 1.00 81.06 88 ASP A N 1
ATOM 665 C CA . ASP A 1 88 ? -3.238 -3.380 -3.390 1.00 81.06 88 ASP A CA 1
ATOM 666 C C . ASP A 1 88 ? -4.496 -3.503 -2.500 1.00 81.06 88 ASP A C 1
ATOM 668 O O . ASP A 1 88 ? -5.535 -2.910 -2.794 1.00 81.06 88 ASP A O 1
ATOM 672 N N . SER A 1 89 ? -4.381 -4.170 -1.344 1.00 86.50 89 SER A N 1
ATOM 673 C CA . SER A 1 89 ? -5.454 -4.251 -0.340 1.00 86.50 89 SER A CA 1
ATOM 674 C C . SER A 1 89 ? -5.873 -2.920 0.285 1.00 86.50 89 SER A C 1
ATOM 676 O O . SER A 1 89 ? -6.932 -2.835 0.904 1.00 86.50 89 SER A O 1
ATOM 678 N N . TYR A 1 90 ? -5.085 -1.855 0.114 1.00 85.94 90 TYR A N 1
ATOM 679 C CA . TYR A 1 90 ? -5.516 -0.509 0.482 1.00 85.94 90 TYR A CA 1
ATOM 680 C C . TYR A 1 90 ? -6.748 -0.072 -0.323 1.00 85.94 90 TYR A C 1
ATOM 682 O O . TYR A 1 90 ? -7.648 0.545 0.246 1.00 85.94 90 TYR A O 1
ATOM 690 N N . PHE A 1 91 ? -6.788 -0.408 -1.617 1.00 80.50 91 PHE A N 1
ATOM 691 C CA . PHE A 1 91 ? -7.878 -0.062 -2.535 1.00 80.50 91 PHE A CA 1
ATOM 692 C C . PHE A 1 91 ? -8.950 -1.148 -2.593 1.00 80.50 91 PHE A C 1
ATOM 694 O O . PHE A 1 91 ? -10.125 -0.838 -2.762 1.00 80.50 91 PHE A O 1
ATOM 701 N N . ASP A 1 92 ? -8.550 -2.408 -2.411 1.00 83.88 92 ASP A N 1
ATOM 702 C CA . ASP A 1 92 ? -9.449 -3.561 -2.360 1.00 83.88 92 ASP A CA 1
ATOM 703 C C . ASP A 1 92 ? -9.211 -4.393 -1.083 1.00 83.88 92 ASP A C 1
ATOM 705 O O . ASP A 1 92 ? -8.477 -5.385 -1.103 1.00 83.88 92 ASP A O 1
ATOM 709 N N . PRO A 1 93 ? -9.821 -4.017 0.057 1.00 87.31 93 PRO A N 1
ATOM 710 C CA . PRO A 1 93 ? -9.579 -4.685 1.337 1.00 87.31 93 PRO A CA 1
ATOM 711 C C . PRO A 1 93 ? -10.002 -6.158 1.395 1.00 87.31 93 PRO A C 1
ATOM 713 O O . PRO A 1 93 ? -9.641 -6.835 2.355 1.00 87.31 93 PRO A O 1
ATOM 716 N N . GLN A 1 94 ? -10.769 -6.655 0.418 1.00 87.75 94 GLN A N 1
ATOM 717 C CA . GLN A 1 94 ? -11.203 -8.056 0.347 1.00 87.75 94 GLN A CA 1
ATOM 718 C C . GLN A 1 94 ? -10.425 -8.866 -0.693 1.00 87.75 94 GLN A C 1
ATOM 720 O O . GLN A 1 94 ? -10.788 -10.010 -0.978 1.00 87.75 94 GLN A O 1
ATOM 725 N N . ARG A 1 95 ? -9.345 -8.301 -1.244 1.00 86.06 95 ARG A N 1
ATOM 726 C CA . ARG A 1 95 ? -8.513 -8.962 -2.245 1.00 86.06 95 ARG A CA 1
ATOM 727 C C . ARG A 1 95 ? -8.046 -10.332 -1.753 1.00 86.06 95 ARG A C 1
ATOM 729 O O . ARG A 1 95 ? -7.315 -10.454 -0.770 1.00 86.06 95 ARG A O 1
ATOM 736 N N . SER A 1 96 ? -8.432 -11.376 -2.477 1.00 83.69 96 SER A N 1
ATOM 737 C CA . SER A 1 96 ? -8.144 -12.770 -2.117 1.00 83.69 96 SER A CA 1
ATOM 738 C C . SER A 1 96 ? -6.843 -13.303 -2.723 1.00 83.69 96 SER A C 1
ATOM 740 O O . SER A 1 96 ? -6.280 -14.271 -2.219 1.00 83.69 96 SER A O 1
ATOM 742 N N . SER A 1 97 ? -6.323 -12.665 -3.774 1.00 80.69 97 SER A N 1
ATOM 743 C CA . SER A 1 97 ? -5.108 -13.106 -4.464 1.00 80.69 97 SER A CA 1
ATOM 744 C C . SER A 1 97 ? -3.920 -12.191 -4.185 1.00 80.69 97 SER A C 1
ATOM 746 O O . SER A 1 97 ? -3.974 -10.990 -4.487 1.00 80.69 97 SER A O 1
ATOM 748 N N . GLU A 1 98 ? -2.828 -12.776 -3.688 1.00 78.88 98 GLU A N 1
ATOM 749 C CA . GLU A 1 98 ? -1.532 -12.104 -3.588 1.00 78.88 98 GLU A CA 1
ATOM 750 C C . GLU A 1 98 ? -1.106 -11.544 -4.953 1.00 78.88 98 GLU A C 1
ATOM 752 O O . GLU A 1 98 ? -1.190 -12.248 -5.967 1.00 78.88 98 GLU A O 1
ATOM 757 N N . PRO A 1 99 ? -0.682 -10.270 -5.015 1.00 72.31 99 PRO A N 1
ATOM 758 C CA . PRO A 1 99 ? -0.180 -9.700 -6.253 1.00 72.31 99 PRO A CA 1
ATOM 759 C C . PRO A 1 99 ? 1.035 -10.495 -6.750 1.00 72.31 99 PRO A C 1
ATOM 761 O O . PRO A 1 99 ? 2.018 -10.687 -6.028 1.00 72.31 99 PRO A O 1
ATOM 764 N N . ARG A 1 100 ? 0.942 -11.008 -7.987 1.00 72.12 100 ARG A N 1
ATOM 765 C CA . ARG A 1 100 ? 1.966 -11.878 -8.602 1.00 72.12 100 ARG A CA 1
ATOM 766 C C . ARG A 1 100 ? 3.331 -11.214 -8.660 1.00 72.12 100 ARG A C 1
ATOM 768 O O . ARG A 1 100 ? 4.350 -11.899 -8.625 1.00 72.12 100 ARG A O 1
ATOM 775 N N . ASP A 1 101 ? 3.345 -9.888 -8.722 1.00 73.50 101 ASP A N 1
ATOM 776 C CA . ASP A 1 101 ? 4.554 -9.096 -8.679 1.00 73.50 101 ASP A CA 1
ATOM 777 C C . ASP A 1 101 ? 5.366 -9.377 -7.423 1.00 73.50 101 ASP A C 1
ATOM 779 O O . ASP A 1 101 ? 6.578 -9.320 -7.521 1.00 73.50 101 ASP A O 1
ATOM 783 N N . PHE A 1 102 ? 4.803 -9.774 -6.281 1.00 74.50 102 PHE A N 1
ATOM 784 C CA . PHE A 1 102 ? 5.613 -10.091 -5.098 1.00 74.50 102 PHE A CA 1
ATOM 785 C C . PHE A 1 102 ? 6.338 -11.435 -5.135 1.00 74.50 102 PHE A C 1
ATOM 787 O O . PHE A 1 102 ? 7.198 -11.641 -4.286 1.00 74.50 102 PHE A O 1
ATOM 794 N N . GLY A 1 103 ? 6.050 -12.328 -6.088 1.00 72.25 103 GLY A N 1
ATOM 795 C CA . GLY A 1 103 ? 6.842 -13.547 -6.307 1.00 72.25 103 GLY A CA 1
ATOM 796 C C . GLY A 1 103 ? 6.997 -14.462 -5.083 1.00 72.25 103 GLY A C 1
ATOM 797 O O . GLY A 1 103 ? 8.028 -15.111 -4.945 1.00 72.25 103 GLY A O 1
ATOM 798 N N . GLY A 1 104 ? 6.020 -14.480 -4.167 1.00 80.38 104 GLY A N 1
ATOM 799 C CA . GLY A 1 104 ? 6.077 -15.271 -2.929 1.00 80.38 104 GLY A CA 1
ATOM 800 C C . GLY A 1 104 ? 6.966 -14.688 -1.822 1.00 80.38 104 GLY A C 1
ATOM 801 O O . GLY A 1 104 ? 7.182 -15.347 -0.806 1.00 80.38 104 GLY A O 1
ATOM 802 N N . LEU A 1 105 ? 7.476 -13.461 -1.985 1.00 84.19 105 LEU A N 1
ATOM 803 C CA . LEU A 1 105 ? 8.248 -12.783 -0.946 1.00 84.19 105 LEU A CA 1
ATOM 804 C C . LEU A 1 105 ? 7.397 -12.538 0.305 1.00 84.19 105 LEU A C 1
ATOM 806 O O . LEU A 1 105 ? 6.252 -12.082 0.233 1.00 84.19 105 LEU A O 1
ATOM 810 N N . SER A 1 106 ? 7.997 -12.761 1.472 1.00 88.19 106 SER A N 1
ATOM 811 C CA . SER A 1 106 ? 7.353 -12.493 2.754 1.00 88.19 106 SER A CA 1
ATOM 812 C C . SER A 1 106 ? 7.083 -10.999 2.944 1.00 88.19 106 SER A C 1
ATOM 814 O O . SER A 1 106 ? 7.752 -10.136 2.364 1.00 88.19 106 SER A O 1
ATOM 816 N N . LEU A 1 107 ? 6.130 -10.663 3.819 1.00 88.25 107 LEU A N 1
ATOM 817 C CA . LEU A 1 107 ? 5.840 -9.268 4.162 1.00 88.25 107 LEU A CA 1
ATOM 818 C C . LEU A 1 107 ? 7.094 -8.532 4.662 1.00 88.25 107 LEU A C 1
ATOM 820 O O . LEU A 1 107 ? 7.313 -7.376 4.310 1.00 88.25 107 LEU A O 1
ATOM 824 N N . GLN A 1 108 ? 7.947 -9.216 5.429 1.00 89.06 108 GLN A N 1
ATOM 825 C CA . GLN A 1 108 ? 9.198 -8.657 5.938 1.00 89.06 108 GLN A CA 1
ATOM 826 C C . GLN A 1 108 ? 10.193 -8.358 4.814 1.00 89.06 108 GLN A C 1
ATOM 828 O O . GLN A 1 108 ? 10.754 -7.266 4.784 1.00 89.06 108 GLN A O 1
ATOM 833 N N . GLN A 1 109 ? 10.371 -9.276 3.859 1.00 87.31 109 GLN A N 1
ATOM 834 C CA . GLN A 1 109 ? 11.238 -9.051 2.696 1.00 87.31 109 GLN A CA 1
ATOM 835 C C . GLN A 1 109 ? 10.739 -7.867 1.865 1.00 87.31 109 GLN A C 1
ATOM 837 O O . GLN A 1 109 ? 11.509 -6.994 1.468 1.00 87.31 109 GLN A O 1
ATOM 842 N N . ARG A 1 110 ? 9.424 -7.779 1.667 1.00 86.50 110 ARG A N 1
ATOM 843 C CA . ARG A 1 110 ? 8.793 -6.704 0.896 1.00 86.50 110 ARG A CA 1
ATOM 844 C C . ARG A 1 110 ? 8.901 -5.353 1.598 1.00 86.50 110 ARG A C 1
ATOM 846 O O . ARG A 1 110 ? 9.198 -4.349 0.958 1.00 86.50 110 ARG A O 1
ATOM 853 N N . ALA A 1 111 ? 8.728 -5.327 2.914 1.00 85.88 111 ALA A N 1
ATOM 854 C CA . ALA A 1 111 ? 8.959 -4.149 3.741 1.00 85.88 111 ALA A CA 1
ATOM 855 C C . ALA A 1 111 ? 10.454 -3.829 3.943 1.00 85.88 111 ALA A C 1
ATOM 857 O O . ALA A 1 111 ? 10.784 -2.746 4.424 1.00 85.88 111 ALA A O 1
ATOM 858 N N . GLY A 1 112 ? 11.373 -4.733 3.612 1.00 83.25 112 GLY A N 1
ATOM 859 C CA . GLY A 1 112 ? 12.817 -4.486 3.614 1.00 83.25 112 GLY A CA 1
ATOM 860 C C . GLY A 1 112 ? 13.328 -3.915 2.291 1.00 83.25 112 GLY A C 1
ATOM 861 O O . GLY A 1 112 ? 14.270 -3.134 2.289 1.00 83.25 112 GLY A O 1
ATOM 862 N N . ASN A 1 113 ? 12.677 -4.256 1.181 1.00 82.75 113 ASN A N 1
ATOM 863 C CA . ASN A 1 113 ? 13.116 -3.892 -0.160 1.00 82.75 113 ASN A CA 1
ATOM 864 C C . ASN A 1 113 ? 12.807 -2.418 -0.484 1.00 82.75 113 ASN A C 1
ATOM 866 O O . ASN A 1 113 ? 11.641 -2.015 -0.551 1.00 82.75 113 ASN A O 1
ATOM 870 N N . ALA A 1 114 ? 13.860 -1.623 -0.693 1.00 79.69 114 ALA A N 1
ATOM 871 C CA . ALA A 1 114 ? 13.746 -0.213 -1.044 1.00 79.69 114 ALA A CA 1
ATOM 872 C C . ALA A 1 114 ? 13.077 -0.019 -2.412 1.00 79.69 114 ALA A C 1
ATOM 874 O O . ALA A 1 114 ? 12.215 0.840 -2.534 1.00 79.69 114 ALA A O 1
ATOM 875 N N . CYS A 1 115 ? 13.341 -0.876 -3.401 1.00 85.56 115 CYS A N 1
ATOM 876 C CA . CYS A 1 115 ? 12.750 -0.775 -4.739 1.00 85.56 115 CYS A CA 1
ATOM 877 C C . CYS A 1 115 ? 11.221 -0.841 -4.755 1.00 85.56 115 CYS A C 1
ATOM 879 O O . CYS A 1 115 ? 10.596 -0.343 -5.689 1.00 85.56 115 CYS A O 1
ATOM 881 N N . ASN A 1 116 ? 10.590 -1.388 -3.712 1.00 81.88 116 ASN A N 1
ATOM 882 C CA . ASN A 1 116 ? 9.139 -1.320 -3.595 1.00 81.88 116 ASN A CA 1
ATOM 883 C C . ASN A 1 116 ? 8.624 0.133 -3.478 1.00 81.88 116 ASN A C 1
ATOM 885 O O . ASN A 1 116 ? 7.529 0.395 -3.960 1.00 81.88 116 ASN A O 1
ATOM 889 N N . SER A 1 117 ? 9.382 1.097 -2.924 1.00 73.38 117 SER A N 1
ATOM 890 C CA . SER A 1 117 ? 8.969 2.518 -2.928 1.00 73.38 117 SER A CA 1
ATOM 891 C C . SER A 1 117 ? 8.994 3.136 -4.322 1.00 73.38 117 SER A C 1
ATOM 893 O O . SER A 1 117 ? 8.085 3.891 -4.663 1.00 73.38 117 SER A O 1
ATOM 895 N N . VAL A 1 118 ? 9.994 2.786 -5.139 1.00 78.25 118 VAL A N 1
ATOM 896 C CA . VAL A 1 118 ? 10.084 3.218 -6.542 1.00 78.25 118 VAL A CA 1
ATOM 897 C C . VAL A 1 118 ? 8.858 2.721 -7.287 1.00 78.25 118 VAL A C 1
ATOM 899 O O . VAL A 1 118 ? 8.127 3.508 -7.876 1.00 78.25 118 VAL A O 1
ATOM 902 N N . VAL A 1 119 ? 8.592 1.419 -7.184 1.00 79.44 119 VAL A N 1
ATOM 903 C CA . VAL A 1 119 ? 7.480 0.747 -7.856 1.00 79.44 119 VAL A CA 1
ATOM 904 C C . VAL A 1 119 ? 6.140 1.410 -7.539 1.00 79.44 119 VAL A C 1
ATOM 906 O O . VAL A 1 119 ? 5.380 1.693 -8.460 1.00 79.44 119 VAL A O 1
ATOM 909 N N . TYR A 1 120 ? 5.851 1.692 -6.267 1.00 73.50 120 TYR A N 1
ATOM 910 C CA . TYR A 1 120 ? 4.582 2.317 -5.884 1.00 73.50 120 TYR A CA 1
ATOM 911 C C . TYR A 1 120 ? 4.501 3.808 -6.223 1.00 73.50 120 TYR A C 1
ATOM 913 O O . TYR A 1 120 ? 3.402 4.308 -6.439 1.00 73.50 120 TYR A O 1
ATOM 921 N N . SER A 1 121 ? 5.636 4.510 -6.285 1.00 70.00 121 SER A N 1
ATOM 922 C CA . SER A 1 121 ? 5.680 5.926 -6.673 1.00 70.00 121 SER A CA 1
ATOM 923 C C . SER A 1 121 ? 5.473 6.130 -8.175 1.00 70.00 121 SER A C 1
ATOM 925 O O . SER A 1 121 ? 4.820 7.086 -8.577 1.00 70.00 121 SER A O 1
ATOM 927 N N . VAL A 1 122 ? 6.034 5.248 -9.011 1.00 70.62 122 VAL A N 1
ATOM 928 C CA . VAL A 1 122 ? 6.052 5.423 -10.478 1.00 70.62 122 VAL A CA 1
ATOM 929 C C . VAL A 1 122 ? 4.922 4.689 -11.196 1.00 70.62 122 VAL A C 1
ATOM 931 O O . VAL A 1 122 ? 4.585 5.024 -12.327 1.00 70.62 122 VAL A O 1
ATOM 934 N N . LEU A 1 123 ? 4.337 3.688 -10.541 1.00 72.12 123 LEU A N 1
ATOM 935 C CA . LEU A 1 123 ? 3.165 2.954 -11.002 1.00 72.12 123 LEU A CA 1
ATOM 936 C C . LEU A 1 123 ? 2.154 2.946 -9.858 1.00 72.12 123 LEU A C 1
ATOM 938 O O . LEU A 1 123 ? 2.069 1.954 -9.117 1.00 72.12 123 LEU A O 1
ATOM 942 N N . PRO A 1 124 ? 1.442 4.072 -9.666 1.00 64.31 124 PRO A N 1
ATOM 943 C CA . PRO A 1 124 ? 0.565 4.236 -8.532 1.00 64.31 124 PRO A CA 1
ATOM 944 C C . PRO A 1 124 ? -0.488 3.138 -8.517 1.00 64.31 124 PRO A C 1
ATOM 946 O O . PRO A 1 124 ? -0.922 2.580 -9.530 1.00 64.31 124 PRO A O 1
ATOM 949 N N . LEU A 1 125 ? -0.878 2.802 -7.302 1.00 65.69 125 LEU A N 1
ATOM 950 C CA . LEU A 1 125 ? -1.903 1.817 -7.046 1.00 65.69 125 LEU A CA 1
ATOM 951 C C . LEU A 1 125 ? -3.224 2.367 -7.594 1.00 65.69 125 LEU A C 1
ATOM 953 O O . LEU A 1 125 ? -3.731 3.382 -7.123 1.00 65.69 125 LEU A O 1
ATOM 957 N N . GLY A 1 126 ? -3.734 1.740 -8.650 1.00 59.34 126 GLY A N 1
ATOM 958 C CA . GLY A 1 126 ? -4.953 2.185 -9.312 1.00 59.34 126 GLY A CA 1
ATOM 959 C C . GLY A 1 126 ? -6.192 1.429 -8.844 1.00 59.34 126 GLY A C 1
ATOM 960 O O . GLY A 1 126 ? -6.100 0.367 -8.228 1.00 59.34 126 GLY A O 1
ATOM 961 N N . GLY A 1 127 ? -7.360 1.992 -9.164 1.00 57.94 127 GLY A N 1
ATOM 962 C CA . GLY A 1 127 ? -8.664 1.426 -8.821 1.00 57.94 127 GLY A CA 1
ATOM 963 C C . GLY A 1 127 ? -8.924 0.033 -9.406 1.00 57.94 127 GLY A C 1
ATOM 964 O O . GLY A 1 127 ? -8.158 -0.497 -10.211 1.00 57.94 127 GLY A O 1
ATOM 965 N N . THR A 1 128 ? -10.053 -0.543 -9.004 1.00 55.88 128 THR A N 1
ATOM 966 C CA . THR A 1 128 ? -10.476 -1.935 -9.229 1.00 55.88 128 THR A CA 1
ATOM 967 C C . THR A 1 128 ? -10.770 -2.324 -10.687 1.00 55.88 128 THR A C 1
ATOM 969 O O . THR A 1 128 ? -11.406 -3.355 -10.904 1.00 55.88 128 THR A O 1
ATOM 972 N N . ASP A 1 129 ? -10.342 -1.556 -11.701 1.00 67.00 129 ASP A N 1
ATOM 973 C CA . ASP A 1 129 ? -10.467 -2.020 -13.088 1.00 67.00 129 ASP A CA 1
ATOM 974 C C . ASP A 1 129 ? -9.494 -3.185 -13.310 1.00 67.00 129 ASP A C 1
ATOM 976 O O . ASP A 1 129 ? -8.276 -3.028 -13.467 1.00 67.00 129 ASP A O 1
ATOM 980 N N . TRP A 1 130 ? -10.061 -4.389 -13.285 1.00 62.88 130 TRP A N 1
ATOM 981 C CA . TRP A 1 130 ? -9.359 -5.653 -13.454 1.00 62.88 130 TRP A CA 1
ATOM 982 C C . TRP A 1 130 ? -8.533 -5.690 -14.746 1.00 62.88 130 TRP A C 1
ATOM 984 O O . TRP A 1 130 ? -7.485 -6.341 -14.765 1.00 62.88 130 TRP A O 1
ATOM 994 N N . ARG A 1 131 ? -8.942 -4.943 -15.787 1.00 70.75 131 ARG A N 1
ATOM 995 C CA . ARG A 1 131 ? -8.225 -4.848 -17.069 1.00 70.75 131 ARG A CA 1
ATOM 996 C C . ARG A 1 131 ? -6.835 -4.247 -16.890 1.00 70.75 131 ARG A C 1
ATOM 998 O O . ARG A 1 131 ? -5.874 -4.720 -17.492 1.00 70.75 131 ARG A O 1
ATOM 1005 N N . CYS A 1 132 ? -6.706 -3.267 -16.000 1.00 77.88 132 CYS A N 1
ATOM 1006 C CA . CYS A 1 132 ? -5.437 -2.606 -15.719 1.00 77.88 132 CYS A CA 1
ATOM 1007 C C . CYS A 1 132 ? -4.644 -3.280 -14.595 1.00 77.88 132 CYS A C 1
ATOM 1009 O O . CYS A 1 132 ? -3.428 -3.106 -14.527 1.00 77.88 132 CYS A O 1
ATOM 1011 N N . SER A 1 133 ? -5.282 -4.075 -13.726 1.00 73.69 133 SER A N 1
ATOM 1012 C CA . SER A 1 133 ? -4.602 -4.678 -12.570 1.00 73.69 133 SER A CA 1
ATOM 1013 C C . SER A 1 133 ? -3.446 -5.599 -12.976 1.00 73.69 133 SER A C 1
ATOM 1015 O O . SER A 1 133 ? -2.353 -5.473 -12.424 1.00 73.69 133 SER A O 1
ATOM 1017 N N . SER A 1 134 ? -3.638 -6.478 -13.969 1.00 77.56 134 SER A N 1
ATOM 1018 C CA . SER A 1 134 ? -2.560 -7.375 -14.418 1.00 77.56 134 SER A CA 1
ATOM 1019 C C . SER A 1 134 ? -1.447 -6.630 -15.157 1.00 77.56 134 SER A C 1
ATOM 1021 O O . SER A 1 134 ? -0.279 -6.990 -15.017 1.00 77.56 134 SER A O 1
ATOM 1023 N N . LEU A 1 135 ? -1.791 -5.602 -15.939 1.00 82.25 135 LEU A N 1
ATOM 1024 C CA . LEU A 1 135 ? -0.816 -4.793 -16.671 1.00 82.25 135 LEU A CA 1
ATOM 1025 C C . LEU A 1 135 ? 0.062 -3.995 -15.702 1.00 82.25 135 LEU A C 1
ATOM 1027 O O . LEU A 1 135 ? 1.288 -4.059 -15.793 1.00 82.25 135 LEU A O 1
ATOM 1031 N N . ARG A 1 136 ? -0.556 -3.340 -14.711 1.00 80.62 136 ARG A N 1
ATOM 1032 C CA . ARG A 1 136 ? 0.155 -2.641 -13.635 1.00 80.62 136 ARG A CA 1
ATOM 1033 C C . ARG A 1 136 ? 1.023 -3.604 -12.831 1.00 80.62 136 ARG A C 1
ATOM 1035 O O . ARG A 1 136 ? 2.188 -3.301 -12.621 1.00 80.62 136 ARG A O 1
ATOM 1042 N N . ALA A 1 137 ? 0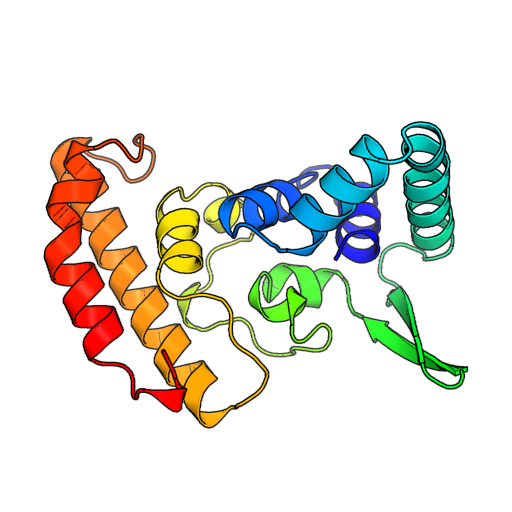.522 -4.784 -12.453 1.00 79.50 137 ALA A N 1
ATOM 1043 C CA . ALA A 1 137 ? 1.328 -5.781 -11.743 1.00 79.50 137 ALA A CA 1
ATOM 1044 C C . ALA A 1 137 ? 2.580 -6.194 -12.544 1.00 79.50 137 ALA A C 1
ATOM 1046 O O . ALA A 1 137 ? 3.683 -6.202 -12.003 1.00 79.50 137 ALA A O 1
ATOM 1047 N N . ASN A 1 138 ? 2.446 -6.458 -13.847 1.00 83.25 138 ASN A N 1
ATOM 1048 C CA . ASN A 1 138 ? 3.590 -6.796 -14.699 1.00 83.25 138 ASN A CA 1
ATOM 1049 C C . ASN A 1 138 ? 4.591 -5.636 -14.819 1.00 83.25 138 ASN A C 1
ATOM 1051 O O . ASN A 1 138 ? 5.800 -5.846 -14.706 1.00 83.25 138 ASN A O 1
ATOM 1055 N N . ALA A 1 139 ? 4.102 -4.408 -15.007 1.00 86.06 139 ALA A N 1
ATOM 1056 C CA . ALA A 1 139 ? 4.951 -3.222 -15.069 1.00 86.06 139 ALA A CA 1
ATOM 1057 C C . ALA A 1 139 ? 5.686 -2.985 -13.736 1.00 86.06 139 ALA A C 1
ATOM 1059 O O . ALA A 1 139 ? 6.888 -2.724 -13.736 1.00 86.06 139 ALA A O 1
ATOM 1060 N N . ARG A 1 140 ? 5.006 -3.179 -12.598 1.00 86.12 140 ARG A N 1
ATOM 1061 C CA . ARG A 1 140 ? 5.588 -3.093 -11.251 1.00 86.12 140 ARG A CA 1
ATOM 1062 C C . ARG A 1 140 ? 6.679 -4.134 -11.032 1.00 86.12 140 ARG A C 1
ATOM 1064 O O . ARG A 1 140 ? 7.759 -3.787 -10.561 1.00 86.12 140 ARG A O 1
ATOM 1071 N N . ALA A 1 141 ? 6.437 -5.386 -11.425 1.00 85.19 141 ALA A N 1
ATOM 1072 C CA . ALA A 1 141 ? 7.444 -6.443 -11.357 1.00 85.19 141 ALA A CA 1
ATOM 1073 C C . ALA A 1 141 ? 8.692 -6.093 -12.184 1.00 85.19 141 ALA A C 1
ATOM 1075 O O . ALA A 1 141 ? 9.813 -6.246 -11.700 1.00 85.19 141 ALA A O 1
ATOM 1076 N N . ARG A 1 142 ? 8.500 -5.560 -13.399 1.00 88.06 142 ARG A N 1
ATOM 1077 C CA . ARG A 1 142 ? 9.594 -5.124 -14.277 1.00 88.06 142 ARG A CA 1
ATOM 1078 C C . ARG A 1 142 ? 10.389 -3.965 -13.677 1.00 88.06 142 ARG A C 1
ATOM 1080 O O . ARG A 1 142 ? 11.610 -4.048 -13.611 1.00 88.06 142 ARG A O 1
ATOM 1087 N N . VAL A 1 143 ? 9.715 -2.907 -13.222 1.00 88.81 143 VAL A N 1
ATOM 1088 C CA . VAL A 1 143 ? 10.357 -1.745 -12.583 1.00 88.81 143 VAL A CA 1
ATOM 1089 C C . VAL A 1 143 ? 11.128 -2.159 -11.333 1.00 88.81 143 VAL A C 1
ATOM 1091 O O . VAL A 1 143 ? 12.243 -1.686 -11.120 1.00 88.81 143 VAL A O 1
ATOM 1094 N N . ARG A 1 144 ? 10.581 -3.079 -10.529 1.00 88.69 144 ARG A N 1
ATOM 1095 C CA . ARG A 1 144 ? 11.297 -3.599 -9.364 1.00 88.69 144 ARG A CA 1
ATOM 1096 C C . ARG A 1 144 ? 12.578 -4.314 -9.770 1.00 88.69 144 ARG A C 1
ATOM 1098 O O . ARG A 1 144 ? 13.615 -4.020 -9.192 1.00 88.69 144 ARG A O 1
ATOM 1105 N N . GLY A 1 145 ? 12.504 -5.213 -10.754 1.00 88.88 145 GLY A N 1
ATOM 1106 C CA . GLY A 1 145 ? 13.672 -5.935 -11.261 1.00 88.88 145 GLY A CA 1
ATOM 1107 C C . GLY A 1 145 ? 14.767 -4.981 -11.733 1.00 88.88 145 GLY A C 1
ATOM 1108 O O . GLY A 1 145 ? 15.902 -5.099 -11.294 1.00 88.88 145 GLY A O 1
ATOM 1109 N N . LEU A 1 146 ? 14.396 -3.958 -12.512 1.00 90.19 146 LEU A N 1
ATOM 1110 C CA . LEU A 1 146 ? 15.320 -2.910 -12.959 1.00 90.19 146 LEU A CA 1
ATOM 1111 C C . LEU A 1 146 ? 15.997 -2.183 -11.792 1.00 90.19 146 LEU A C 1
ATOM 1113 O O . LEU A 1 146 ? 17.205 -1.977 -11.809 1.00 90.19 146 LEU A O 1
ATOM 1117 N N . CYS A 1 147 ? 15.228 -1.810 -10.770 1.00 90.12 147 CYS A N 1
ATOM 1118 C CA . CYS A 1 147 ? 15.775 -1.155 -9.588 1.00 90.12 147 CYS A CA 1
ATOM 1119 C C . CYS A 1 147 ? 16.704 -2.080 -8.788 1.00 90.12 147 CYS A C 1
ATOM 1121 O O . CYS A 1 147 ? 17.765 -1.652 -8.343 1.00 90.12 147 CYS A O 1
ATOM 1123 N N . GLU A 1 148 ? 16.339 -3.350 -8.614 1.00 90.44 148 GLU A N 1
ATOM 1124 C CA . GLU A 1 148 ? 17.164 -4.315 -7.887 1.00 90.44 148 GLU A CA 1
ATOM 1125 C C . GLU A 1 148 ? 18.466 -4.631 -8.630 1.00 90.44 148 GLU A C 1
ATOM 1127 O O . GLU A 1 148 ? 19.512 -4.753 -7.995 1.00 90.44 148 GLU A O 1
ATOM 1132 N N . ASP A 1 149 ? 18.412 -4.750 -9.956 1.00 91.06 149 ASP A N 1
ATOM 1133 C CA . ASP A 1 149 ? 19.587 -4.941 -10.805 1.00 91.06 149 ASP A CA 1
ATOM 1134 C C . ASP A 1 149 ? 20.521 -3.731 -10.713 1.00 91.06 149 ASP A C 1
ATOM 1136 O O . ASP A 1 149 ? 21.732 -3.895 -10.562 1.00 91.06 149 ASP A O 1
ATOM 1140 N N . GLU A 1 150 ? 19.960 -2.522 -10.713 1.00 91.31 150 GLU A N 1
ATOM 1141 C CA . GLU A 1 150 ? 20.724 -1.284 -10.592 1.00 91.31 150 GLU A CA 1
ATOM 1142 C C . GLU A 1 150 ? 21.360 -1.121 -9.204 1.00 91.31 150 GLU A C 1
ATOM 1144 O O . GLU A 1 150 ? 22.545 -0.801 -9.102 1.00 91.31 150 GLU A O 1
ATOM 1149 N N . LEU A 1 151 ? 20.628 -1.442 -8.132 1.00 89.94 151 LEU A N 1
ATOM 1150 C CA . LEU A 1 151 ? 21.182 -1.493 -6.776 1.00 89.94 151 LEU A CA 1
ATOM 1151 C C . LEU A 1 151 ? 22.326 -2.506 -6.673 1.00 89.94 151 LEU A C 1
ATOM 1153 O O . LEU A 1 151 ? 23.370 -2.205 -6.094 1.00 89.94 151 LEU A O 1
ATOM 1157 N N . ARG A 1 152 ? 22.174 -3.696 -7.270 1.00 90.69 152 ARG A N 1
ATOM 1158 C CA . ARG A 1 152 ? 23.253 -4.695 -7.313 1.00 90.69 152 ARG A CA 1
ATOM 1159 C C . ARG A 1 152 ? 24.452 -4.193 -8.114 1.00 90.69 152 ARG A C 1
ATOM 1161 O O . ARG A 1 152 ? 25.582 -4.424 -7.695 1.00 90.69 152 ARG A O 1
ATOM 1168 N N . ARG A 1 153 ? 24.226 -3.485 -9.223 1.00 89.88 153 ARG A N 1
ATOM 1169 C CA . ARG A 1 153 ? 25.288 -2.909 -10.058 1.00 89.88 153 ARG A CA 1
ATOM 1170 C C . ARG A 1 153 ? 26.090 -1.837 -9.318 1.00 89.88 153 ARG A C 1
ATOM 1172 O O . ARG A 1 153 ? 27.307 -1.802 -9.467 1.00 89.88 153 ARG A O 1
ATOM 1179 N N . GLN A 1 154 ? 25.427 -0.976 -8.544 1.00 88.38 154 GLN A N 1
ATOM 1180 C CA . GLN A 1 154 ? 26.080 0.147 -7.860 1.00 88.38 154 GLN A CA 1
ATOM 1181 C C . GLN A 1 154 ? 26.622 -0.204 -6.470 1.00 88.38 154 GLN A C 1
ATOM 1183 O O . GLN A 1 154 ? 27.703 0.248 -6.103 1.00 88.38 154 GLN A O 1
ATOM 1188 N N . HIS A 1 155 ? 25.910 -1.035 -5.707 1.00 86.62 155 HIS A N 1
ATOM 1189 C CA . HIS A 1 155 ? 26.218 -1.306 -4.296 1.00 86.62 155 HIS A CA 1
ATOM 1190 C C . HIS A 1 155 ? 26.512 -2.782 -3.996 1.00 86.62 155 HIS A C 1
ATOM 1192 O O . HIS A 1 155 ? 26.684 -3.151 -2.835 1.00 86.62 155 HIS A O 1
ATOM 1198 N N . GLY A 1 156 ? 26.509 -3.662 -5.003 1.00 84.56 156 GLY A N 1
ATOM 1199 C CA . GLY A 1 156 ? 26.744 -5.101 -4.826 1.00 84.56 156 GLY A CA 1
ATOM 1200 C C . GLY A 1 156 ? 25.624 -5.851 -4.092 1.00 84.56 156 GLY A C 1
ATOM 1201 O O . GLY A 1 156 ? 25.740 -7.052 -3.862 1.00 84.56 156 GLY A O 1
ATOM 1202 N N . SER A 1 157 ? 24.532 -5.178 -3.712 1.00 82.25 157 SER A N 1
ATOM 1203 C CA . SER A 1 157 ? 23.398 -5.773 -2.997 1.00 82.25 157 SER A CA 1
ATOM 1204 C C . SER A 1 157 ? 22.098 -5.004 -3.250 1.00 82.25 157 SER A C 1
ATOM 1206 O O . SER A 1 157 ? 22.118 -3.863 -3.695 1.00 82.25 157 SER A O 1
ATOM 1208 N N . THR A 1 158 ? 20.951 -5.603 -2.917 1.00 77.06 158 THR A N 1
ATOM 1209 C CA . THR A 1 158 ? 19.628 -4.949 -2.992 1.00 77.06 158 THR A CA 1
ATOM 1210 C C . THR A 1 158 ? 19.267 -4.151 -1.732 1.00 77.06 158 THR A C 1
ATOM 1212 O O . THR A 1 158 ? 18.154 -3.643 -1.628 1.00 77.06 158 THR A O 1
ATOM 1215 N N . GLY A 1 159 ? 20.164 -4.098 -0.741 1.00 70.62 159 GLY A N 1
ATOM 1216 C CA . GLY A 1 159 ? 19.967 -3.377 0.522 1.00 70.62 159 GLY A CA 1
ATOM 1217 C C . GLY A 1 159 ? 20.557 -1.965 0.535 1.00 70.62 159 GLY A C 1
ATOM 1218 O O . GLY A 1 159 ? 20.522 -1.322 1.580 1.00 70.62 159 GLY A O 1
ATOM 1219 N N . GLY A 1 160 ? 21.129 -1.518 -0.589 1.00 72.44 160 GLY A N 1
ATOM 1220 C CA . GLY A 1 160 ? 21.708 -0.183 -0.744 1.00 72.44 160 GLY A CA 1
ATOM 1221 C C . GLY A 1 160 ? 20.669 0.940 -0.707 1.00 72.44 160 GLY A C 1
ATOM 1222 O O . GLY A 1 160 ? 19.459 0.705 -0.779 1.00 72.44 160 GLY A O 1
ATOM 1223 N N . GLU A 1 161 ? 21.155 2.172 -0.581 1.00 79.31 161 GLU A N 1
ATOM 1224 C CA . GLU A 1 161 ? 20.319 3.370 -0.619 1.00 79.31 161 GLU A CA 1
ATOM 1225 C C . GLU A 1 161 ? 19.829 3.648 -2.048 1.00 79.31 161 GLU A C 1
ATOM 1227 O O . GLU A 1 161 ? 20.530 3.393 -3.023 1.00 79.31 161 GLU A O 1
ATOM 1232 N N . LEU A 1 162 ? 18.608 4.169 -2.185 1.00 81.25 162 LEU A N 1
ATOM 1233 C CA . LEU A 1 162 ? 18.101 4.663 -3.467 1.00 81.25 162 LEU A CA 1
ATOM 1234 C C . LEU A 1 162 ? 18.625 6.081 -3.702 1.00 81.25 162 LEU A C 1
ATOM 1236 O O . LEU A 1 162 ? 17.883 7.053 -3.563 1.00 81.25 162 LEU A O 1
ATOM 1240 N N . ASP A 1 163 ? 19.914 6.187 -4.003 1.00 81.81 163 ASP A N 1
ATOM 1241 C CA . ASP A 1 163 ? 20.558 7.467 -4.270 1.00 81.81 163 ASP A CA 1
ATOM 1242 C C . ASP A 1 163 ? 20.262 7.996 -5.687 1.00 81.81 163 ASP A C 1
ATOM 1244 O O . ASP A 1 163 ? 19.609 7.362 -6.527 1.00 81.81 163 ASP A O 1
ATOM 1248 N N . THR A 1 164 ? 20.742 9.209 -5.962 1.00 81.69 164 THR A N 1
ATOM 1249 C CA . THR A 1 164 ? 20.571 9.864 -7.264 1.00 81.69 164 THR A CA 1
ATOM 1250 C C . THR A 1 164 ? 21.189 9.053 -8.406 1.00 81.69 164 THR A C 1
ATOM 1252 O O . THR A 1 164 ? 20.654 9.074 -9.515 1.00 81.69 164 THR A O 1
ATOM 1255 N N . GLY A 1 165 ? 22.283 8.329 -8.157 1.00 84.81 165 GLY A N 1
ATOM 1256 C CA . GLY A 1 165 ? 22.940 7.489 -9.154 1.00 84.81 165 GLY A CA 1
ATOM 1257 C C . GLY A 1 165 ? 22.053 6.319 -9.555 1.00 84.81 165 GLY A C 1
ATOM 1258 O O . GLY A 1 165 ? 21.871 6.062 -10.747 1.00 84.81 165 GLY A O 1
ATOM 1259 N N . VAL A 1 166 ? 21.460 5.633 -8.579 1.00 85.00 166 VAL A N 1
ATOM 1260 C CA . VAL A 1 166 ? 20.497 4.545 -8.802 1.00 85.00 166 VAL A CA 1
ATOM 1261 C C . VAL A 1 166 ? 19.269 5.067 -9.555 1.00 85.00 166 VAL A C 1
ATOM 1263 O O . VAL A 1 166 ? 18.842 4.467 -10.544 1.00 85.00 166 VAL A O 1
ATOM 1266 N N . GLY A 1 167 ? 18.750 6.235 -9.159 1.00 83.38 167 GLY A N 1
ATOM 1267 C CA . GLY A 1 167 ? 17.630 6.901 -9.832 1.00 83.38 167 GLY A CA 1
ATOM 1268 C C . GLY A 1 167 ? 17.905 7.237 -11.303 1.00 83.38 167 GLY A C 1
ATOM 1269 O O . GLY A 1 167 ? 17.072 6.963 -12.169 1.00 83.38 167 GLY A O 1
ATOM 1270 N N . GLN A 1 168 ? 19.087 7.776 -11.608 1.00 85.56 168 GLN A N 1
ATOM 1271 C CA . GLN A 1 168 ? 19.499 8.089 -12.981 1.00 85.56 168 GLN A CA 1
ATOM 1272 C C . GLN A 1 168 ? 19.652 6.826 -13.834 1.00 85.56 168 GLN A C 1
ATOM 1274 O O . GLN A 1 168 ? 19.178 6.796 -14.971 1.00 85.56 168 GLN A O 1
ATOM 1279 N N . GLY A 1 169 ? 20.251 5.766 -13.280 1.00 85.56 169 GLY A N 1
ATOM 1280 C CA . GLY A 1 169 ? 20.448 4.497 -13.984 1.00 85.56 169 GLY A CA 1
ATOM 1281 C C . GLY A 1 169 ? 19.140 3.829 -14.415 1.00 85.56 169 GLY A C 1
ATOM 1282 O O . GLY A 1 169 ? 19.072 3.225 -15.486 1.00 85.56 169 GLY A O 1
ATOM 1283 N N . MET A 1 170 ? 18.066 3.995 -13.634 1.00 88.56 170 MET A N 1
ATOM 1284 C CA . MET A 1 170 ? 16.763 3.398 -13.947 1.00 88.56 170 MET A CA 1
ATOM 1285 C C . MET A 1 170 ? 15.821 4.293 -14.766 1.00 88.56 170 MET A C 1
ATOM 1287 O O . MET A 1 170 ? 14.854 3.782 -15.334 1.00 88.56 170 MET A O 1
ATOM 1291 N N . GLN A 1 171 ? 16.068 5.606 -14.852 1.00 86.00 171 GLN A N 1
ATOM 1292 C CA . GLN A 1 171 ? 15.096 6.593 -15.344 1.00 86.00 171 GLN A CA 1
ATOM 1293 C C . GLN A 1 171 ? 14.501 6.240 -16.717 1.00 86.00 171 GLN A C 1
ATOM 1295 O O . GLN A 1 171 ? 13.279 6.173 -16.864 1.00 86.00 171 GLN A O 1
ATOM 1300 N N . ALA A 1 172 ? 15.342 5.974 -17.719 1.00 86.50 172 ALA A N 1
ATOM 1301 C CA . ALA A 1 172 ? 14.877 5.668 -19.075 1.00 86.50 172 ALA A CA 1
ATOM 1302 C C . ALA A 1 172 ? 14.042 4.376 -19.127 1.00 86.50 172 ALA A C 1
ATOM 1304 O O . ALA A 1 172 ? 13.013 4.308 -19.804 1.00 86.50 172 ALA A O 1
ATOM 1305 N N . ALA A 1 173 ? 14.460 3.356 -18.375 1.00 85.81 173 ALA A N 1
ATOM 1306 C CA . ALA A 1 173 ? 13.791 2.064 -18.339 1.00 85.81 173 ALA A CA 1
ATOM 1307 C C . ALA A 1 173 ? 12.441 2.136 -17.600 1.00 85.81 173 ALA A C 1
ATOM 1309 O O . ALA A 1 173 ? 11.468 1.519 -18.038 1.00 85.81 173 ALA A O 1
ATOM 1310 N N . VAL A 1 174 ? 12.355 2.938 -16.533 1.00 85.19 174 VAL A N 1
ATOM 1311 C CA . VAL A 1 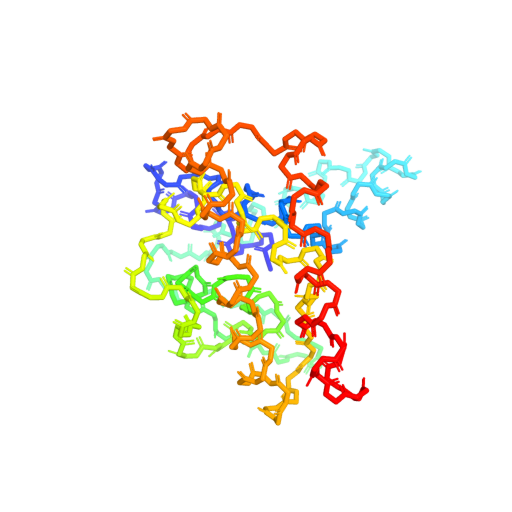174 ? 11.103 3.218 -15.814 1.00 85.19 174 VAL A CA 1
ATOM 1312 C C . VAL A 1 174 ? 10.119 3.974 -16.706 1.00 85.19 174 VAL A C 1
ATOM 1314 O O . VAL A 1 174 ? 8.975 3.543 -16.838 1.00 85.19 174 VAL A O 1
ATOM 1317 N N . VAL A 1 175 ? 10.558 5.041 -17.382 1.00 86.81 175 VAL A N 1
ATOM 1318 C CA . VAL A 1 175 ? 9.709 5.800 -18.321 1.00 86.81 175 VAL A CA 1
ATOM 1319 C C . VAL A 1 175 ? 9.176 4.894 -19.431 1.00 86.81 175 VAL A C 1
ATOM 1321 O O . VAL A 1 175 ? 7.985 4.928 -19.736 1.00 86.81 175 VAL A O 1
ATOM 1324 N N . SER A 1 176 ? 10.026 4.029 -19.991 1.00 87.00 176 SER A N 1
ATOM 1325 C CA . SER A 1 176 ? 9.611 3.044 -20.994 1.00 87.00 176 SER A CA 1
ATOM 1326 C C . SER A 1 176 ? 8.565 2.061 -20.452 1.00 87.00 176 SER A C 1
ATOM 1328 O O . SER A 1 176 ? 7.592 1.762 -21.143 1.00 87.00 176 SER A O 1
ATOM 1330 N N . ALA A 1 177 ? 8.722 1.583 -19.213 1.00 84.31 177 ALA A N 1
ATOM 1331 C CA . ALA A 1 177 ? 7.763 0.674 -18.588 1.00 84.31 177 ALA A CA 1
ATOM 1332 C C . ALA A 1 177 ? 6.392 1.333 -18.353 1.00 84.31 177 ALA A C 1
ATOM 1334 O O . ALA A 1 177 ? 5.371 0.681 -18.565 1.00 84.31 177 ALA A O 1
ATOM 1335 N N . ILE A 1 178 ? 6.363 2.613 -17.967 1.00 83.62 178 ILE A N 1
ATOM 1336 C CA . ILE A 1 178 ? 5.121 3.385 -17.798 1.00 83.62 178 ILE A CA 1
ATOM 1337 C C . ILE A 1 178 ? 4.459 3.640 -19.154 1.00 83.62 178 ILE A C 1
ATOM 1339 O O . ILE A 1 178 ? 3.261 3.426 -19.305 1.00 83.62 178 ILE A O 1
ATOM 1343 N N . ALA A 1 179 ? 5.230 4.065 -20.158 1.00 86.06 179 ALA A N 1
ATOM 1344 C CA . ALA A 1 179 ? 4.715 4.358 -21.496 1.00 86.06 179 ALA A CA 1
ATOM 1345 C C . ALA A 1 179 ? 4.147 3.120 -22.213 1.00 86.06 179 ALA A C 1
ATOM 1347 O O . ALA A 1 179 ? 3.316 3.258 -23.106 1.00 86.06 179 ALA A O 1
ATOM 1348 N N . ALA A 1 180 ? 4.572 1.915 -21.821 1.00 86.56 180 ALA A N 1
ATOM 1349 C CA . ALA A 1 180 ? 4.032 0.661 -22.338 1.00 86.56 180 ALA A CA 1
ATOM 1350 C C . ALA A 1 180 ? 2.633 0.316 -21.789 1.00 86.56 180 ALA A C 1
ATOM 1352 O O . ALA A 1 180 ? 1.986 -0.595 -22.309 1.00 86.56 180 ALA A O 1
ATOM 1353 N N . LEU A 1 181 ? 2.160 1.003 -20.742 1.00 84.56 181 LEU A N 1
ATOM 1354 C CA . LEU A 1 181 ? 0.795 0.841 -20.249 1.00 84.56 181 LEU A CA 1
ATOM 1355 C C . LEU A 1 181 ? -0.188 1.645 -21.118 1.00 84.56 181 LEU A C 1
ATOM 1357 O O . LEU A 1 181 ? 0.103 2.794 -21.464 1.00 84.56 181 LEU A O 1
ATOM 1361 N N . PRO A 1 182 ? -1.378 1.089 -21.428 1.00 84.88 182 PRO A N 1
ATOM 1362 C CA . PRO A 1 182 ? -2.477 1.864 -22.000 1.00 84.88 182 PRO A CA 1
ATOM 1363 C C . PRO A 1 182 ? -2.749 3.123 -21.174 1.00 84.88 182 PRO A C 1
ATOM 1365 O O . PRO A 1 182 ? -2.568 3.101 -19.961 1.00 84.88 182 PRO A O 1
ATOM 1368 N N . GLU A 1 183 ? -3.202 4.208 -21.805 1.00 81.38 183 GLU A N 1
ATOM 1369 C CA . GLU A 1 183 ? -3.482 5.478 -21.113 1.00 81.38 183 GLU A CA 1
ATOM 1370 C C . GLU A 1 183 ? -4.438 5.315 -19.930 1.00 81.38 183 GLU A C 1
ATOM 1372 O O . GLU A 1 183 ? -4.117 5.762 -18.836 1.00 81.38 183 GLU A O 1
ATOM 1377 N N . ASP A 1 184 ? -5.504 4.535 -20.106 1.00 78.88 184 ASP A N 1
ATOM 1378 C CA . ASP A 1 184 ? -6.467 4.213 -19.044 1.00 78.88 184 ASP A CA 1
ATOM 1379 C C . ASP A 1 184 ? -5.863 3.389 -17.883 1.00 78.88 184 ASP A C 1
ATOM 1381 O O . ASP A 1 184 ? -6.454 3.268 -16.806 1.00 78.88 184 ASP A O 1
ATOM 1385 N N . CYS A 1 185 ? -4.689 2.789 -18.103 1.00 75.62 185 CYS A N 1
ATOM 1386 C CA . CYS A 1 185 ? -3.973 1.945 -17.149 1.00 75.62 185 CYS A CA 1
ATOM 1387 C C . CYS A 1 185 ? -2.682 2.567 -16.603 1.00 75.62 185 CYS A C 1
ATOM 1389 O O . CYS A 1 185 ? -2.069 1.952 -15.719 1.00 75.62 185 CYS A O 1
ATOM 1391 N N . ARG A 1 186 ? -2.275 3.738 -17.103 1.00 73.69 186 ARG A N 1
ATOM 1392 C CA . ARG A 1 186 ? -1.256 4.573 -16.457 1.00 73.69 186 ARG A CA 1
ATOM 1393 C C . ARG A 1 186 ? -1.790 5.116 -15.123 1.00 73.69 186 ARG A C 1
ATOM 1395 O O . ARG A 1 186 ? -0.941 5.550 -14.322 1.00 73.69 186 ARG A O 1
#